Protein 6OVF (pdb70)

B-factor: mean 35.82, std 17.04, range [13.39, 113.72]

Solvent-accessible surface area: 18088 Å² total; per-residue (Å²): 109,136,160,106,74,22,121,106,10,60,56,80,0,124,59,125,26,30,122,53,68,7,78,22,18,16,59,14,109,15,112,74,14,120,22,68,157,25,0,36,75,4,2,81,111,8,45,43,119,15,56,51,10,101,94,123,56,104,164,43,60,105,1,60,0,13,0,1,64,56,0,1,35,1,28,10,45,122,95,46,86,84,80,56,87,27,65,12,50,46,0,1,9,0,4,70,8,114,90,24,96,38,3,0,0,0,0,0,12,19,88,61,129,11,60,1,2,0,0,65,7,39,51,53,5,80,68,0,1,48,7,0,90,11,0,3,65,0,32,78,43,45,79,71,103,91,78,109,109,113,172,144,118,186,119,84,144,94,63,21,119,76,6,55,67,83,0,131,63,127,26,28,123,50,125,8,70,23,15,15,36,9,24,12,106,82,17,124,14,46,154,27,2,36,70,4,3,80,107,8,45,41,102,19,66,68,13,122,88,159,56,100,147,58,60,131,0,54,0,13,0,1,63,62,1,0,44,0,27,20,43,189,104,45,71,83,83,51,103,23,66,11,50,47,0,4,0,0,3,74,9,120,87,24,110,100,4,1,0,0,0,2,17,12,105,61,64,8,32,0,1,0,0,41,6,56,154,115,3,76,73,6,2,47,6,0,91,17,0,2,75,0,25,91,40,32,100,88,71,106,117,56,141,157,126,124,142,190,111,22,42,72,6,80,7,26,103,47,161,125,81,4,16,55,7,88,14,41,75,47,152

Organism: Homo sapiens (NCBI:txid9606)

CATH classification: 2.30.29.30

Radius of gyration: 23.72 Å; Cα contacts (8 Å, |Δi|>4): 656; chains: 4; bounding box: 53×62×83 Å

Structure (mmCIF, N/CA/C/O backbone):
data_6OVF
#
_entry.id   6OVF
#
_cell.length_a   102.644
_cell.length_b   102.644
_cell.length_c   80.202
_cell.angle_alpha   90.00
_cell.angle_beta   90.00
_cell.angle_gamma   120.00
#
_symmetry.space_group_name_H-M   'P 3 2 1'
#
loop_
_entity.id
_entity.type
_entity.pdbx_description
1 polymer 'Disabled homolog 2'
2 polymer STA03
3 non-polymer 'MAGNESIUM ION'
4 non-polymer 'NICKEL (II) ION'
5 water water
#
loop_
_atom_site.group_PDB
_atom_site.id
_atom_site.type_symbol
_atom_site.label_atom_id
_atom_site.label_alt_id
_atom_site.label_comp_id
_atom_site.label_asym_id
_atom_site.label_entity_id
_atom_site.label_seq_id
_atom_site.pdbx_PDB_ins_code
_atom_site.Cartn_x
_atom_site.Cartn_y
_atom_site.Cartn_z
_atom_site.occupancy
_atom_site.B_iso_or_equiv
_atom_site.auth_seq_id
_atom_site.auth_comp_id
_atom_site.auth_asym_id
_atom_site.auth_atom_id
_atom_site.pdbx_PDB_model_num
ATOM 1 N N . GLY A 1 1 ? 71.178 41.722 87.089 1.00 23.64 31 GLY A N 1
ATOM 2 C CA . GLY A 1 1 ? 71.242 42.928 87.906 1.00 23.90 31 GLY A CA 1
ATOM 3 C C . GLY A 1 1 ? 70.600 42.812 89.280 1.00 21.58 31 GLY A C 1
ATOM 4 O O . GLY A 1 1 ? 70.102 41.747 89.643 1.00 25.11 31 GLY A O 1
ATOM 5 N N . PRO A 1 2 ? 70.581 43.914 90.038 1.00 25.60 32 PRO A N 1
ATOM 6 C CA . PRO A 1 2 ? 70.141 43.841 91.442 1.00 21.18 32 PRO A CA 1
ATOM 7 C C . PRO A 1 2 ? 68.664 43.483 91.543 1.00 19.54 32 PRO A C 1
ATOM 8 O O . PRO A 1 2 ? 67.817 44.104 90.908 1.00 19.12 32 PRO A O 1
ATOM 12 N N . GLU A 1 3 ? 68.355 42.484 92.364 1.00 20.25 33 GLU A N 1
ATOM 13 C CA . GLU A 1 3 ? 66.956 42.133 92.569 1.00 21.46 33 GLU A CA 1
ATOM 14 C C . GLU A 1 3 ? 66.201 43.300 93.192 1.00 26.71 33 GLU A C 1
ATOM 15 O O . GLU A 1 3 ? 66.763 44.114 93.933 1.00 20.28 33 GLU A O 1
ATOM 21 N N . LYS A 1 4 ? 64.914 43.383 92.867 1.00 21.01 34 LYS A N 1
ATOM 22 C CA . LYS A 1 4 ? 64.065 44.474 93.331 1.00 24.59 34 LYS A CA 1
ATOM 23 C C . LYS A 1 4 ? 63.743 44.321 94.814 1.00 22.87 34 LYS A C 1
ATOM 24 O O . LYS A 1 4 ? 63.784 43.223 95.368 1.00 23.00 34 LYS A O 1
ATOM 30 N N . THR A 1 5 ? 63.447 45.445 95.462 1.00 19.93 35 THR A N 1
ATOM 31 C CA . THR A 1 5 ? 63.033 45.470 96.860 1.00 20.82 35 THR A CA 1
ATOM 32 C C . THR A 1 5 ? 61.767 46.303 96.956 1.00 18.34 35 THR A C 1
ATOM 33 O O . THR A 1 5 ? 61.452 47.084 96.052 1.00 18.87 35 THR A O 1
ATOM 37 N N . ASP A 1 6 ? 61.046 46.149 98.072 1.00 19.83 36 ASP A N 1
ATOM 38 C CA . ASP A 1 6 ? 59.862 46.982 98.282 1.00 21.98 36 ASP A CA 1
ATOM 39 C C . ASP A 1 6 ? 60.222 48.457 98.244 1.00 25.29 36 ASP A C 1
ATOM 40 O O . ASP A 1 6 ? 59.502 49.267 97.650 1.00 21.22 36 ASP A O 1
ATOM 45 N N . GLU A 1 7 ? 61.346 48.826 98.868 1.00 18.89 37 GLU A N 1
ATOM 46 C CA . GLU A 1 7 ? 61.726 50.236 98.936 1.00 19.02 37 GLU A CA 1
ATOM 47 C C . GLU A 1 7 ? 62.054 50.790 97.556 1.00 20.75 37 GLU A C 1
ATOM 48 O O . GLU A 1 7 ? 61.699 51.930 97.231 1.00 21.34 37 GLU A O 1
ATOM 54 N N . TYR A 1 8 ? 62.747 50.005 96.735 1.00 17.31 38 TYR A N 1
ATOM 55 C CA . TYR A 1 8 ? 63.022 50.444 95.374 1.00 19.01 38 TYR A CA 1
ATOM 56 C C . TYR A 1 8 ? 61.726 50.709 94.619 1.00 24.04 38 TYR A C 1
ATOM 57 O O . TYR A 1 8 ? 61.617 51.690 93.878 1.00 18.56 38 TYR A O 1
ATOM 66 N N . LEU A 1 9 ? 60.727 49.841 94.802 1.00 22.81 39 LEU A N 1
ATOM 67 C CA . LEU A 1 9 ? 59.495 49.964 94.028 1.00 21.73 39 LEU A CA 1
ATOM 68 C C . LEU A 1 9 ? 58.662 51.137 94.522 1.00 22.95 39 LEU A C 1
ATOM 69 O O . LEU A 1 9 ? 58.063 51.859 93.718 1.00 24.42 39 LEU A O 1
ATOM 74 N N . LEU A 1 10 ? 58.641 51.366 95.844 1.00 20.85 40 LEU A N 1
ATOM 75 C CA . LEU A 1 10 ? 57.944 52.534 96.372 1.00 23.33 40 LEU A CA 1
ATOM 76 C C . LEU A 1 10 ? 58.540 53.823 95.821 1.00 27.24 40 LEU A C 1
ATOM 77 O O . LEU A 1 10 ? 57.806 54.737 95.430 1.00 26.28 40 LEU A O 1
ATOM 82 N N . ALA A 1 11 ? 59.871 53.913 95.772 1.00 21.55 41 ALA A N 1
ATOM 83 C CA . ALA A 1 11 ? 60.506 55.090 95.183 1.00 23.59 41 ALA A CA 1
ATOM 84 C C . ALA A 1 11 ? 60.160 55.229 93.707 1.00 24.84 41 ALA A C 1
ATOM 85 O O . ALA A 1 11 ? 59.948 56.343 93.211 1.00 23.31 41 ALA A O 1
ATOM 87 N N . ARG A 1 12 ? 60.136 54.106 92.983 1.00 20.89 42 ARG A N 1
ATOM 88 C CA . ARG A 1 12 ? 59.849 54.139 91.552 1.00 20.37 42 ARG A CA 1
ATOM 89 C C . ARG A 1 12 ? 58.433 54.647 91.272 1.00 23.07 42 ARG A C 1
ATOM 90 O O . ARG A 1 12 ? 58.223 55.459 90.364 1.00 25.48 42 ARG A O 1
ATOM 98 N N . PHE A 1 13 ? 57.450 54.203 92.055 1.00 23.80 43 PHE A N 1
ATOM 99 C CA . PHE A 1 13 ? 56.054 54.453 91.718 1.00 23.62 43 PHE A CA 1
ATOM 100 C C . PHE A 1 13 ? 55.426 55.611 92.484 1.00 28.53 43 PHE A C 1
ATOM 101 O O . PHE A 1 13 ? 54.330 56.047 92.117 1.00 24.02 43 PHE A O 1
ATOM 109 N N . LYS A 1 14 ? 56.080 56.136 93.516 1.00 26.50 44 LYS A N 1
ATOM 110 C CA . LYS A 1 14 ? 55.472 57.231 94.268 1.00 32.07 44 LYS A CA 1
ATOM 111 C C . LYS A 1 14 ? 55.351 58.489 93.406 1.00 25.14 44 LYS A C 1
ATOM 112 O O . LYS A 1 14 ? 56.075 58.678 92.423 1.00 27.44 44 LYS A O 1
ATOM 118 N N . GLY A 1 15 ? 54.411 59.347 93.784 1.00 31.73 45 GLY A N 1
ATOM 119 C CA . GLY A 1 15 ? 54.225 60.607 93.075 1.00 30.36 45 GLY A CA 1
ATOM 120 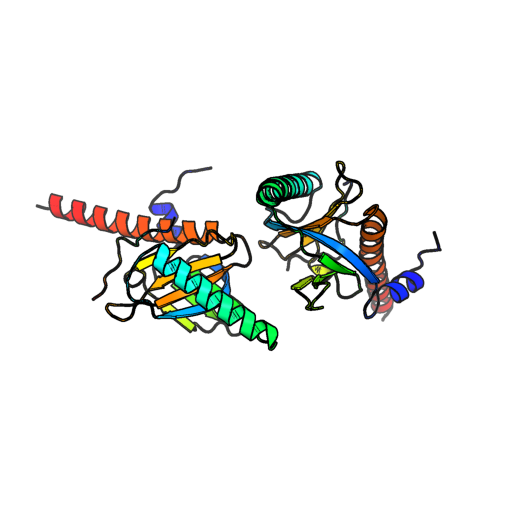C C . GLY A 1 15 ? 53.771 60.378 91.645 1.00 31.47 45 GLY A C 1
ATOM 121 O O . GLY A 1 15 ? 52.778 59.686 91.387 1.00 33.15 45 GLY A O 1
ATOM 122 N N . ASP A 1 16 ? 54.525 60.936 90.699 1.00 27.75 46 ASP A N 1
ATOM 123 C CA . ASP A 1 16 ? 54.235 60.817 89.276 1.00 34.15 46 ASP A CA 1
ATOM 124 C C . ASP A 1 16 ? 54.616 59.464 88.693 1.00 34.44 46 ASP A C 1
ATOM 125 O O . ASP A 1 16 ? 54.212 59.170 87.563 1.00 27.99 46 ASP A O 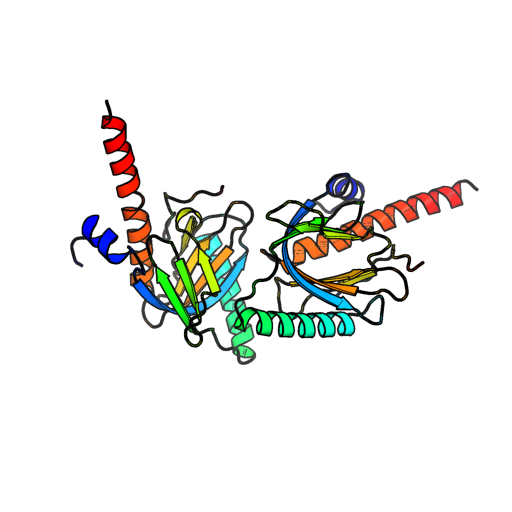1
ATOM 130 N N . GLY A 1 17 ? 55.389 58.653 89.413 1.00 26.82 47 GLY A N 1
ATOM 131 C CA . GLY A 1 17 ? 55.715 57.323 88.919 1.00 27.28 47 GLY A CA 1
ATOM 132 C C . GLY A 1 17 ? 56.458 57.368 87.600 1.00 30.45 47 GLY A C 1
ATOM 133 O O . GLY A 1 17 ? 57.296 58.243 87.355 1.00 32.30 47 GLY A O 1
ATOM 134 N N . VAL A 1 18 ? 56.124 56.429 86.718 1.00 24.48 48 VAL A N 1
ATOM 135 C CA . VAL A 1 18 ? 56.783 56.277 85.429 1.00 24.47 48 VAL A CA 1
ATOM 136 C C . VAL A 1 18 ? 55.728 56.369 84.330 1.00 29.23 48 VAL A C 1
ATOM 137 O O . VAL A 1 18 ? 54.525 56.285 84.587 1.00 25.11 48 VAL A O 1
ATOM 141 N N . LYS A 1 19 ? 56.193 56.529 83.090 1.00 29.29 49 LYS A N 1
ATOM 142 C CA . LYS A 1 19 ? 55.268 56.611 81.965 1.00 30.96 49 LYS A CA 1
ATOM 143 C C . LYS A 1 19 ? 55.901 56.051 80.701 1.00 29.28 49 LYS A C 1
ATOM 144 O O . LYS A 1 19 ? 57.124 56.010 80.548 1.00 28.93 49 LYS A O 1
ATOM 150 N N . TYR A 1 20 ? 55.033 55.614 79.795 1.00 27.98 50 TYR A N 1
ATOM 151 C CA . TYR A 1 20 ? 55.420 54.927 78.577 1.00 25.64 50 TYR A CA 1
ATOM 152 C C . TYR A 1 20 ? 54.607 55.481 77.424 1.00 30.42 50 TYR A C 1
ATOM 153 O O . TYR A 1 20 ? 53.414 55.770 77.583 1.00 27.06 50 TYR A O 1
ATOM 162 N N . LYS A 1 21 ? 55.241 55.570 76.255 1.00 30.29 51 LYS A N 1
ATOM 163 C CA . LYS A 1 21 ? 54.546 55.952 75.033 1.00 33.00 51 LYS A CA 1
ATOM 164 C C . LYS A 1 21 ? 53.735 54.788 74.493 1.00 25.81 51 LYS A C 1
ATOM 165 O O . LYS A 1 21 ? 54.218 53.651 74.438 1.00 29.85 51 LYS A O 1
ATOM 171 N N . ALA A 1 22 ? 52.507 55.073 74.069 1.00 27.14 52 ALA A N 1
ATOM 172 C CA . ALA A 1 22 ? 51.630 54.003 73.609 1.00 29.84 52 ALA A CA 1
ATOM 173 C C . ALA A 1 22 ? 50.535 54.588 72.722 1.00 25.23 52 ALA A C 1
ATOM 174 O O . ALA A 1 22 ? 50.461 55.796 72.493 1.00 25.35 52 ALA A O 1
ATOM 176 N N . LYS A 1 23 ? 49.689 53.707 72.210 1.00 26.59 53 LYS A N 1
ATOM 177 C CA . LYS A 1 23 ? 48.480 54.109 71.516 1.00 24.64 53 LYS A CA 1
ATOM 178 C C . LYS A 1 23 ? 47.319 53.322 72.106 1.00 27.79 53 LYS A C 1
ATOM 179 O O . LYS A 1 23 ? 47.477 52.172 72.510 1.00 24.37 53 LYS A O 1
ATOM 185 N N . LEU A 1 24 ? 46.155 53.949 72.164 1.00 24.01 54 LEU A N 1
ATOM 186 C CA . LEU A 1 24 ? 44.961 53.289 72.680 1.00 24.06 54 LEU A CA 1
ATOM 187 C C . LEU A 1 24 ? 44.306 52.515 71.542 1.00 26.77 54 LEU A C 1
ATOM 188 O O . LEU A 1 24 ? 43.772 53.114 70.602 1.00 26.81 54 LEU A O 1
ATOM 193 N N . ILE A 1 25 ? 44.348 51.182 71.618 1.00 19.91 55 ILE A N 1
ATOM 194 C CA . ILE A 1 25 ? 43.645 50.373 70.625 1.00 21.35 55 ILE A CA 1
ATOM 195 C C . ILE A 1 25 ? 42.139 50.534 70.785 1.00 24.15 55 ILE A C 1
ATOM 196 O O . ILE A 1 25 ? 41.407 50.720 69.804 1.00 22.29 55 ILE A O 1
ATOM 201 N N . GLY A 1 26 ? 41.656 50.462 72.018 1.00 23.22 56 GLY A N 1
ATOM 202 C CA . GLY A 1 26 ? 40.244 50.667 72.285 1.00 22.61 56 GLY A CA 1
ATOM 203 C C . GLY A 1 26 ? 39.908 50.274 73.710 1.00 28.07 56 GLY A C 1
ATOM 204 O O . GLY A 1 26 ? 40.775 49.872 74.499 1.00 19.37 56 GLY A O 1
ATOM 205 N N . ILE A 1 27 ? 38.622 50.404 74.033 1.00 20.71 57 ILE A N 1
ATOM 206 C CA . ILE A 1 27 ? 38.089 50.067 75.355 1.00 24.11 57 ILE A CA 1
ATOM 207 C C . ILE A 1 27 ? 36.845 49.219 75.137 1.00 29.24 57 ILE A C 1
ATOM 208 O O . ILE A 1 27 ? 36.017 49.550 74.284 1.00 28.24 57 ILE A O 1
ATOM 213 N N . ASP A 1 28 ? 36.712 48.132 75.897 1.00 23.58 58 ASP A N 1
ATOM 214 C CA . ASP A 1 28 ? 35.634 47.167 75.709 1.00 26.97 58 ASP A CA 1
ATOM 215 C C . ASP A 1 28 ? 34.979 46.854 77.049 1.00 28.06 58 ASP A C 1
ATOM 216 O O . ASP A 1 28 ? 35.681 46.553 78.017 1.00 26.53 58 ASP A O 1
ATOM 221 N N . ASP A 1 29 ? 33.642 46.901 77.110 1.00 24.56 59 ASP A N 1
ATOM 222 C CA . ASP A 1 29 ? 32.949 46.329 78.261 1.00 18.49 59 ASP A CA 1
ATOM 223 C C . ASP A 1 29 ? 33.165 44.826 78.272 1.00 18.50 59 ASP A C 1
ATOM 224 O O . ASP A 1 29 ? 33.023 44.173 77.241 1.00 24.14 59 ASP A O 1
ATOM 229 N N . VAL A 1 30 ? 33.476 44.272 79.440 1.00 20.95 60 VAL A N 1
ATOM 230 C CA . VAL A 1 30 ? 33.691 42.825 79.549 1.00 18.87 60 VAL A CA 1
ATOM 231 C C . VAL A 1 30 ? 32.913 42.309 80.742 1.00 17.38 60 VAL A C 1
ATOM 232 O O . VAL A 1 30 ? 32.617 43.060 81.691 1.00 21.62 60 VAL A O 1
ATOM 236 N N . PRO A 1 31 ? 32.536 41.025 80.729 1.00 20.49 61 PRO A N 1
ATOM 237 C CA . PRO A 1 31 ? 31.651 40.496 81.782 1.00 22.32 61 PRO A CA 1
ATOM 238 C C . PRO A 1 31 ? 32.307 40.253 83.138 1.00 25.96 61 PRO A C 1
ATOM 239 O O . PRO A 1 31 ? 31.614 40.296 84.163 1.00 21.91 61 PRO A O 1
ATOM 243 N N . ASP A 1 32 ? 33.624 40.010 83.180 1.00 23.80 62 ASP A N 1
ATOM 244 C CA . ASP A 1 32 ? 34.285 39.549 84.397 1.00 24.59 62 ASP A CA 1
ATOM 245 C C . ASP A 1 32 ? 35.476 40.433 84.735 1.00 21.63 62 ASP A C 1
ATOM 246 O O . ASP A 1 32 ? 36.052 41.080 83.865 1.00 19.53 62 ASP A O 1
ATOM 251 N N . ALA A 1 33 ? 35.863 40.403 86.016 1.00 19.58 63 ALA A N 1
ATOM 252 C CA . ALA A 1 33 ? 37.006 41.176 86.477 1.00 23.02 63 ALA A CA 1
ATOM 253 C C . ALA A 1 33 ? 38.318 40.610 85.963 1.00 22.61 63 ALA A C 1
ATOM 254 O O . ALA A 1 33 ? 39.334 41.321 85.961 1.00 21.22 63 ALA A O 1
ATOM 256 N N . ARG A 1 34 ? 38.327 39.352 85.542 1.00 22.33 64 ARG A N 1
ATOM 257 C CA . ARG A 1 34 ? 39.599 38.721 85.236 1.00 27.62 64 ARG A CA 1
ATOM 258 C C . ARG A 1 34 ? 39.373 37.597 84.245 1.00 24.29 64 ARG A C 1
ATOM 259 O O . ARG A 1 34 ? 38.255 37.108 84.075 1.00 25.02 64 ARG A O 1
ATOM 267 N N . GLY A 1 35 ? 40.454 37.212 83.579 1.00 22.89 65 GLY A N 1
ATOM 268 C CA . GLY A 1 35 ? 40.452 36.050 82.716 1.00 26.46 65 GLY A CA 1
ATOM 269 C C . GLY A 1 35 ? 41.310 36.245 81.483 1.00 22.23 65 GLY A C 1
ATOM 270 O O . GLY A 1 35 ? 41.162 37.242 80.772 1.00 21.77 65 GLY A O 1
ATOM 271 N N . ASP A 1 36 ? 42.221 35.298 81.233 1.00 21.17 66 ASP A N 1
ATOM 272 C CA . ASP A 1 36 ? 43.050 35.345 80.032 1.00 22.55 66 ASP A CA 1
ATOM 273 C C . ASP A 1 36 ? 42.201 35.244 78.768 1.00 18.77 66 ASP A C 1
ATOM 274 O O . ASP A 1 36 ? 42.364 36.035 77.833 1.00 22.40 66 ASP A O 1
ATOM 279 N N . LYS A 1 37 ? 41.317 34.250 78.701 1.00 22.72 67 LYS A N 1
ATOM 280 C CA . LYS A 1 37 ? 40.529 34.057 77.483 1.00 23.56 67 LYS A CA 1
ATOM 281 C C . LYS A 1 37 ? 39.629 35.260 77.207 1.00 16.96 67 LYS A C 1
ATOM 282 O O . LYS A 1 37 ? 39.546 35.742 76.072 1.00 23.80 67 LYS A O 1
ATOM 288 N N . MET A 1 38 ? 38.943 35.753 78.244 1.00 22.48 68 MET A N 1
ATOM 289 C CA . MET A 1 38 ? 38.104 36.944 78.107 1.00 23.76 68 MET A CA 1
ATOM 290 C C . MET A 1 38 ? 38.911 38.129 77.598 1.00 23.96 68 MET A C 1
ATOM 291 O O . MET A 1 38 ? 38.487 38.852 76.684 1.00 19.91 68 MET A O 1
ATOM 296 N N . SER A 1 39 ? 40.076 38.357 78.203 1.00 21.41 69 SER A N 1
ATOM 297 C CA . SER A 1 39 ? 40.925 39.474 77.808 1.00 21.87 69 SER A CA 1
ATOM 298 C C . SER A 1 39 ? 41.369 39.343 76.358 1.00 20.84 69 SER A C 1
ATOM 299 O O . SER A 1 39 ? 41.369 40.325 75.605 1.00 21.59 69 SER A O 1
ATOM 302 N N . GLN A 1 40 ? 41.779 38.142 75.950 1.00 21.63 70 GLN A N 1
ATOM 303 C CA . GLN A 1 40 ? 42.238 37.972 74.575 1.00 23.00 70 GLN A CA 1
ATOM 304 C C . GLN A 1 40 ? 41.085 38.119 73.586 1.00 26.81 70 GLN A C 1
ATOM 305 O O . GLN A 1 40 ? 41.261 38.697 72.508 1.00 21.75 70 GLN A O 1
ATOM 311 N N . ASP A 1 41 ? 39.902 37.592 73.928 1.00 21.59 71 ASP A N 1
ATOM 312 C CA . ASP A 1 41 ? 38.725 37.807 73.084 1.00 22.97 71 ASP A CA 1
ATOM 313 C C . ASP A 1 41 ? 38.454 39.293 72.898 1.00 24.87 71 ASP A C 1
ATOM 314 O O . ASP A 1 41 ? 38.108 39.738 71.798 1.00 24.05 71 ASP A O 1
ATOM 319 N N . SER A 1 42 ? 38.609 40.077 73.967 1.00 21.38 72 SER A N 1
ATOM 320 C CA . SER A 1 42 ? 38.375 41.511 73.869 1.00 16.58 72 SER A CA 1
ATOM 321 C C . SER A 1 42 ? 39.465 42.191 73.050 1.00 23.47 72 SER A C 1
ATOM 322 O O . SER A 1 42 ? 39.174 43.059 72.218 1.00 21.29 72 SER A O 1
ATOM 325 N N . MET A 1 43 ? 40.727 41.795 73.256 1.00 22.79 73 MET A N 1
ATOM 326 C CA . MET A 1 43 ? 41.819 42.353 72.457 1.00 21.07 73 MET A CA 1
ATOM 327 C C . MET A 1 43 ? 41.592 42.114 70.966 1.00 20.19 73 MET A C 1
ATOM 328 O O . MET A 1 43 ? 41.828 43.003 70.141 1.00 23.74 73 MET A O 1
ATOM 333 N N . MET A 1 44 ? 41.145 40.907 70.604 1.00 19.41 74 MET A N 1
ATOM 334 C CA . MET A 1 44 ? 40.939 40.565 69.202 1.00 20.69 74 MET A CA 1
ATOM 335 C C . MET A 1 44 ? 39.780 41.357 68.595 1.00 23.37 74 MET A C 1
ATOM 336 O O . MET A 1 44 ? 39.889 41.849 67.467 1.00 23.74 74 MET A O 1
ATOM 341 N N . LYS A 1 45 ? 38.672 41.509 69.332 1.00 21.85 75 LYS A N 1
ATOM 342 C CA . LYS A 1 45 ? 37.572 42.362 68.866 1.00 23.68 75 LYS A CA 1
ATOM 343 C C . LYS A 1 45 ? 38.043 43.795 68.642 1.00 22.63 75 LYS A C 1
ATOM 344 O O . LYS A 1 45 ? 37.774 44.393 67.594 1.00 20.29 75 LYS A O 1
ATOM 350 N N . LEU A 1 46 ? 38.760 44.361 69.615 1.00 17.90 76 LEU A N 1
ATOM 351 C CA . LEU A 1 46 ? 39.195 45.747 69.497 1.00 19.78 76 LEU A CA 1
ATOM 352 C C . LEU A 1 46 ? 40.207 45.917 68.370 1.00 23.19 76 LEU A C 1
ATOM 353 O O . LEU A 1 46 ? 40.214 46.943 67.689 1.00 23.84 76 LEU A O 1
ATOM 358 N N . LYS A 1 47 ? 41.103 44.945 68.190 1.00 23.60 77 LYS A N 1
ATOM 359 C CA . LYS A 1 47 ? 42.047 45.023 67.077 1.00 22.83 77 LYS A CA 1
ATOM 360 C C . LYS A 1 47 ? 41.334 44.890 65.737 1.00 23.23 77 LYS A C 1
ATOM 361 O O . LYS A 1 47 ? 41.713 45.544 64.761 1.00 25.90 77 LYS A O 1
ATOM 367 N N . GLY A 1 48 ? 40.328 44.018 65.657 1.00 22.42 78 GLY A N 1
ATOM 368 C CA . GLY A 1 48 ? 39.507 43.980 64.455 1.00 20.98 78 GLY A CA 1
ATOM 369 C C . GLY A 1 48 ? 38.851 45.318 64.173 1.00 22.44 78 GLY A C 1
ATOM 370 O O . GLY A 1 48 ? 38.874 45.807 63.039 1.00 24.13 78 GLY A O 1
ATOM 371 N N . MET A 1 49 ? 38.283 45.947 65.205 1.00 23.90 79 MET A N 1
ATOM 372 C CA . MET A 1 49 ? 37.655 47.248 64.989 1.00 27.66 79 MET A CA 1
ATOM 373 C C . MET A 1 49 ? 38.686 48.282 64.571 1.00 30.91 79 MET A C 1
ATOM 374 O O . MET A 1 49 ? 38.420 49.119 63.703 1.00 23.99 79 MET A O 1
ATOM 379 N N . ALA A 1 50 ? 39.866 48.251 65.194 1.00 24.36 80 ALA A N 1
ATOM 380 C CA . ALA A 1 50 ? 40.906 49.209 64.831 1.00 25.65 80 ALA A CA 1
ATOM 381 C C . ALA A 1 50 ? 41.355 49.009 63.387 1.00 28.67 80 ALA A C 1
ATOM 382 O O . ALA A 1 50 ? 41.633 49.983 62.676 1.00 30.95 80 ALA A O 1
ATOM 384 N N . ALA A 1 51 ? 41.414 47.755 62.928 1.00 27.09 81 ALA A N 1
ATOM 385 C CA . ALA A 1 51 ? 41.816 47.501 61.545 1.00 28.40 81 ALA A CA 1
ATOM 386 C C . ALA A 1 51 ? 40.772 48.030 60.571 1.00 35.34 81 ALA A C 1
ATOM 387 O O . ALA A 1 51 ? 41.117 48.616 59.537 1.00 31.14 81 ALA A O 1
ATOM 389 N N . ALA A 1 52 ? 39.491 47.853 60.897 1.00 33.42 82 ALA A N 1
ATOM 390 C CA . ALA A 1 52 ? 38.425 48.447 60.096 1.00 34.14 82 ALA A CA 1
ATOM 391 C C . ALA A 1 52 ? 38.545 49.968 60.067 1.00 41.79 82 ALA A C 1
ATOM 392 O O . ALA A 1 52 ? 38.516 50.581 58.995 1.00 39.67 82 ALA A O 1
ATOM 394 N N . GLY A 1 53 ? 38.678 50.596 61.242 1.00 34.09 83 GLY A N 1
ATOM 395 C CA . GLY A 1 53 ? 38.845 52.041 61.284 1.00 34.64 83 GLY A CA 1
ATOM 396 C C . GLY A 1 53 ? 40.063 52.511 60.507 1.00 40.48 83 GLY A C 1
ATOM 397 O O . GLY A 1 53 ? 40.033 53.555 59.851 1.00 38.97 83 GLY A O 1
ATOM 398 N N . ARG A 1 54 ? 41.144 51.741 60.557 0.93 34.33 84 ARG A N 1
ATOM 399 C CA . ARG A 1 54 ? 42.357 52.125 59.844 1.00 41.56 84 ARG A CA 1
ATOM 400 C C . ARG A 1 54 ? 42.165 52.054 58.332 0.81 46.37 84 ARG A C 1
ATOM 401 O O . ARG A 1 54 ? 42.673 52.911 57.602 1.00 44.53 84 ARG A O 1
ATOM 409 N N . SER A 1 55 ? 41.412 51.067 57.844 1.00 45.90 85 SER A N 1
ATOM 410 C CA . SER A 1 55 ? 41.117 51.007 56.417 1.00 48.33 85 SER A CA 1
ATOM 411 C C . SER A 1 55 ? 40.305 52.210 55.953 1.00 45.95 85 SER A C 1
ATOM 412 O O . SER A 1 55 ? 40.270 52.496 54.753 1.00 53.91 85 SER A O 1
ATOM 415 N N . GLN A 1 56 ? 39.657 52.921 56.877 1.00 47.75 86 GLN A N 1
ATOM 416 C CA . GLN A 1 56 ? 38.957 54.167 56.592 1.00 45.98 86 GLN A CA 1
ATOM 417 C C . GLN A 1 56 ? 39.756 55.395 57.020 1.00 53.13 86 GLN A C 1
ATOM 418 O O . GLN A 1 56 ? 39.164 56.441 57.311 1.00 54.24 86 GLN A O 1
ATOM 424 N N . GLY A 1 57 ? 41.083 55.280 57.101 1.00 50.86 87 GLY A N 1
ATOM 425 C CA . GLY A 1 57 ? 41.940 56.417 57.370 1.00 50.48 87 GLY A CA 1
ATOM 426 C C . GLY A 1 57 ? 42.056 56.850 58.817 1.00 54.01 87 GLY A C 1
ATOM 427 O O . GLY A 1 57 ? 42.714 57.864 59.086 1.00 55.07 87 GLY A O 1
ATOM 428 N N . GLN A 1 58 ? 41.457 56.125 59.758 1.00 46.31 88 GLN A N 1
ATOM 429 C CA . GLN A 1 58 ? 41.544 56.513 61.157 1.00 51.17 88 GLN A CA 1
ATOM 430 C C . GLN A 1 58 ? 42.869 56.055 61.766 1.00 42.68 88 GLN A C 1
ATOM 431 O O . GLN A 1 58 ? 43.555 55.171 61.247 1.00 45.40 88 GLN A O 1
ATOM 437 N N . HIS A 1 59 ? 43.227 56.682 62.883 1.00 49.00 89 HIS A N 1
ATOM 438 C CA . HIS A 1 59 ? 44.447 56.353 63.610 1.00 46.14 89 HIS A CA 1
ATOM 439 C C . HIS A 1 59 ? 44.127 56.155 65.083 1.00 39.72 89 HIS A C 1
ATOM 440 O O . HIS A 1 59 ? 43.196 56.762 65.621 1.00 39.95 89 HIS A O 1
ATOM 447 N N . LYS A 1 60 ? 44.903 55.289 65.727 1.00 37.38 90 LYS A N 1
ATOM 448 C CA . LYS A 1 60 ? 44.784 55.120 67.167 1.00 33.79 90 LYS A CA 1
ATOM 449 C C . LYS A 1 60 ? 45.320 56.357 67.880 1.00 31.39 90 LYS A C 1
ATOM 450 O O . LYS A 1 60 ? 46.307 56.960 67.455 1.00 34.71 90 LYS A O 1
ATOM 456 N N . GLN A 1 61 ? 44.643 56.749 68.956 1.00 31.81 91 GLN A N 1
ATOM 457 C CA . GLN A 1 61 ? 45.051 57.919 69.724 1.00 30.71 91 GLN A CA 1
ATOM 458 C C . GLN A 1 61 ? 46.415 57.685 70.369 1.00 35.90 91 GLN A C 1
ATOM 459 O O . GLN A 1 61 ? 46.638 56.649 71.003 1.00 30.82 91 GLN A O 1
ATOM 465 N N . ARG A 1 62 ? 47.328 58.649 70.216 1.00 32.26 92 ARG A N 1
ATOM 466 C CA . ARG A 1 62 ? 48.640 58.559 70.850 1.00 33.65 92 ARG A CA 1
ATOM 467 C C . ARG A 1 62 ? 48.544 58.988 72.309 1.00 33.27 92 ARG A C 1
ATOM 468 O O . ARG A 1 62 ? 47.988 60.046 72.621 1.00 32.20 92 ARG A O 1
ATOM 476 N N . ILE A 1 63 ? 49.086 58.163 73.207 1.00 29.59 93 ILE A N 1
ATOM 477 C CA . ILE A 1 63 ? 48.885 58.338 74.640 1.00 28.46 93 ILE A CA 1
ATOM 478 C C . ILE A 1 63 ? 50.191 58.121 75.397 1.00 20.68 93 ILE A C 1
ATOM 479 O O . ILE A 1 63 ? 51.158 57.562 74.878 1.00 31.01 93 ILE A O 1
ATOM 484 N N . TRP A 1 64 ? 50.200 58.592 76.638 1.00 24.98 94 TRP A N 1
ATOM 485 C CA . TRP A 1 64 ? 51.109 58.120 77.675 1.00 29.34 94 TRP A CA 1
ATOM 486 C C . TRP A 1 64 ? 50.342 57.185 78.600 1.00 27.54 94 TRP A C 1
ATOM 487 O O . TRP A 1 64 ? 49.216 57.486 79.000 1.00 28.82 94 TRP A O 1
ATOM 498 N N . VAL A 1 65 ? 50.947 56.056 78.942 1.00 25.11 95 VAL A N 1
ATOM 499 C CA . VAL A 1 65 ? 50.451 55.221 80.031 1.00 26.42 95 VAL A CA 1
ATOM 500 C C . VAL A 1 65 ? 51.303 55.557 81.244 1.00 26.94 95 VAL A C 1
ATOM 501 O O . VAL A 1 6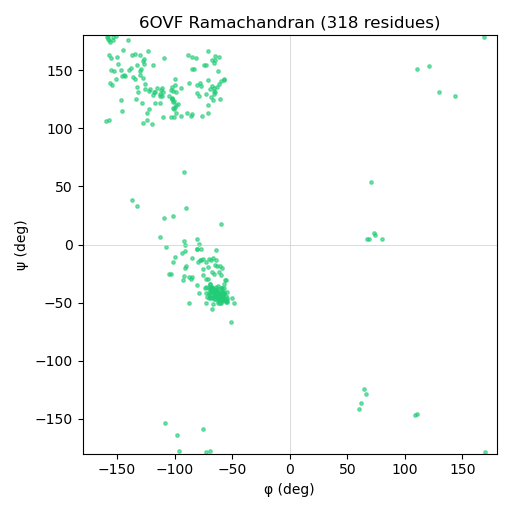5 ? 52.508 55.286 81.256 1.00 24.99 95 VAL A O 1
ATOM 505 N N . ASN A 1 66 ? 50.682 56.165 82.251 1.00 20.49 96 ASN A N 1
ATOM 506 C CA . ASN A 1 66 ? 51.360 56.579 83.473 1.00 26.39 96 ASN A CA 1
ATOM 507 C C . ASN A 1 66 ? 51.048 55.595 84.596 1.00 27.81 96 ASN A C 1
ATOM 508 O O . ASN A 1 66 ? 49.879 55.371 84.917 1.00 26.76 96 ASN A O 1
ATOM 513 N N . ILE A 1 67 ? 52.095 55.038 85.210 1.00 24.51 97 ILE A N 1
ATOM 514 C CA . ILE A 1 67 ? 51.971 54.014 86.248 1.00 23.76 97 ILE A CA 1
ATOM 515 C C . ILE A 1 67 ? 52.553 54.567 87.548 1.00 31.50 97 ILE A C 1
ATOM 516 O O . ILE A 1 67 ? 53.732 54.936 87.594 1.00 23.80 97 ILE A O 1
ATOM 521 N N . SER A 1 68 ? 51.741 54.612 88.605 1.00 25.15 98 SER A N 1
ATOM 522 C CA . SER A 1 68 ? 52.208 55.126 89.886 1.00 26.37 98 SER A CA 1
ATOM 523 C C . SER A 1 68 ? 51.396 54.494 91.005 1.00 21.73 98 SER A C 1
ATOM 524 O O . SER A 1 68 ? 50.486 53.699 90.765 1.00 22.66 98 SER A O 1
ATOM 527 N N . LEU A 1 69 ? 51.732 54.858 92.248 1.00 22.61 99 LEU A N 1
ATOM 528 C CA . LEU A 1 69 ? 50.950 54.374 93.387 1.00 26.96 99 LEU A CA 1
ATOM 529 C C . LEU A 1 69 ? 49.497 54.825 93.292 1.00 23.59 99 LEU A C 1
ATOM 530 O O . LEU A 1 69 ? 48.623 54.227 93.930 1.00 25.33 99 LEU A O 1
ATOM 535 N N . SER A 1 70 ? 49.227 55.844 92.476 1.00 21.60 100 SER A N 1
ATOM 536 C CA . SER A 1 70 ? 47.880 56.321 92.194 1.00 30.47 100 SER A CA 1
ATOM 537 C C . SER A 1 70 ? 47.153 55.484 91.144 1.00 29.32 100 SER A C 1
ATOM 538 O O . SER A 1 70 ? 45.977 55.748 90.872 1.00 30.23 100 SER A O 1
ATOM 541 N N . GLY A 1 71 ? 47.807 54.496 90.546 1.00 24.00 101 GLY A N 1
ATOM 542 C CA . GLY A 1 71 ? 47.135 53.630 89.596 1.00 26.45 101 GLY A CA 1
ATOM 543 C C . GLY A 1 71 ? 47.593 53.883 88.177 1.00 31.86 101 GLY A C 1
ATOM 544 O O . GLY A 1 71 ? 48.762 54.223 87.956 1.00 24.07 101 GLY A O 1
ATOM 545 N N . ILE A 1 72 ? 46.697 53.724 87.204 1.00 23.03 102 ILE A N 1
ATOM 546 C CA . ILE A 1 72 ? 47.026 53.938 85.800 1.00 22.27 102 ILE A CA 1
ATOM 547 C C . ILE A 1 72 ? 46.311 55.192 85.331 1.00 29.77 102 ILE A C 1
ATOM 548 O O . ILE A 1 72 ? 45.107 55.349 85.560 1.00 26.77 102 ILE A O 1
ATOM 553 N N . LYS A 1 73 ? 47.049 56.074 84.668 1.00 28.10 103 LYS A N 1
ATOM 554 C CA . LYS A 1 73 ? 46.483 57.230 83.989 1.00 30.41 103 LYS A CA 1
ATOM 555 C C . LYS A 1 73 ? 46.757 57.098 82.500 1.00 29.36 103 LYS A C 1
ATOM 556 O O . LYS A 1 73 ? 47.885 56.783 82.100 1.00 28.48 103 LYS A O 1
ATOM 562 N N . ILE A 1 74 ? 45.722 57.290 81.686 1.00 27.62 104 ILE A N 1
ATOM 563 C CA . ILE A 1 74 ? 45.869 57.363 80.237 1.00 26.93 104 ILE A CA 1
ATOM 564 C C . ILE A 1 74 ? 45.869 58.839 79.885 1.00 27.07 104 ILE A C 1
ATOM 565 O O . ILE A 1 74 ? 44.890 59.543 80.158 1.00 29.79 104 ILE A O 1
ATOM 570 N N . ILE A 1 75 ? 46.966 59.319 79.312 1.00 29.85 105 ILE A N 1
ATOM 571 C CA . ILE A 1 75 ? 47.139 60.743 79.057 1.00 39.06 105 ILE A CA 1
ATOM 572 C C . ILE A 1 75 ? 47.260 60.964 77.558 1.00 34.95 105 ILE A C 1
ATOM 573 O O . ILE A 1 75 ? 48.028 60.271 76.882 1.00 35.44 105 ILE A O 1
ATOM 578 N N . ASP A 1 76 ? 46.491 61.921 77.042 1.00 38.32 106 ASP A N 1
ATOM 579 C CA . ASP A 1 76 ? 46.564 62.285 75.632 1.00 35.18 106 ASP A CA 1
ATOM 580 C C . ASP A 1 76 ? 47.925 62.908 75.349 1.00 37.46 106 ASP A C 1
ATOM 581 O O . ASP A 1 76 ? 48.321 63.865 76.022 1.00 43.08 106 ASP A O 1
ATOM 586 N N . GLU A 1 77 ? 48.658 62.354 74.378 1.00 30.26 107 GLU A N 1
ATOM 587 C CA . GLU A 1 77 ? 50.037 62.794 74.165 1.00 40.56 107 GLU A CA 1
ATOM 588 C C . GLU A 1 77 ? 50.100 64.252 73.721 1.00 47.76 107 GLU A C 1
ATOM 589 O O . GLU A 1 77 ? 50.929 65.029 74.218 1.00 47.27 107 GLU A O 1
ATOM 595 N N . LYS A 1 78 ? 49.234 64.632 72.780 0.99 40.91 108 LYS A N 1
ATOM 596 C CA . LYS A 1 78 ? 49.288 65.971 72.200 0.99 53.60 108 LYS A CA 1
ATOM 597 C C . LYS A 1 78 ? 48.931 67.038 73.234 0.99 48.98 108 LYS A C 1
ATOM 598 O O . LYS A 1 78 ? 49.676 68.006 73.430 0.99 58.72 108 LYS A O 1
ATOM 604 N N . THR A 1 79 ? 47.800 66.868 73.918 1.00 49.33 109 THR A N 1
ATOM 605 C CA . THR A 1 79 ? 47.290 67.870 74.847 1.00 46.66 109 THR A CA 1
ATOM 606 C C . THR A 1 79 ? 47.771 67.693 76.278 1.00 54.35 109 THR A C 1
ATOM 607 O O . THR A 1 79 ? 47.703 68.650 77.057 1.00 53.06 109 THR A O 1
ATOM 611 N N . GLY A 1 80 ? 48.237 66.505 76.655 1.00 47.66 110 GLY A N 1
ATOM 612 C CA . GLY A 1 80 ? 48.565 66.268 78.049 1.00 37.84 110 GLY A CA 1
ATOM 613 C C . GLY A 1 80 ? 47.374 66.120 78.973 1.00 36.72 110 GLY A C 1
ATOM 614 O O . GLY A 1 80 ? 47.553 66.103 80.192 1.00 43.90 110 GLY A O 1
ATOM 615 N N . VAL A 1 81 ? 46.163 66.012 78.436 1.00 39.41 111 VAL A N 1
ATOM 616 C CA . VAL A 1 81 ? 44.963 65.862 79.254 1.00 39.18 111 VAL A CA 1
ATOM 617 C C . VAL A 1 81 ? 44.815 64.412 79.695 1.00 43.04 111 VAL A C 1
ATOM 618 O O . VAL A 1 81 ? 45.007 63.480 78.906 1.00 36.53 111 VAL A O 1
ATOM 622 N N . ILE A 1 82 ? 44.460 64.219 80.962 1.00 37.70 112 ILE A N 1
ATOM 623 C CA . ILE A 1 82 ? 44.196 62.892 81.508 1.00 39.38 112 ILE A CA 1
ATOM 624 C C . ILE A 1 82 ? 42.825 62.442 81.016 1.00 39.34 112 ILE A C 1
ATOM 625 O O . ILE A 1 82 ? 41.802 62.998 81.417 1.00 42.83 112 ILE A O 1
ATOM 630 N N . GLU A 1 83 ? 42.802 61.437 80.140 1.00 33.38 113 GLU A N 1
ATOM 631 C CA . GLU A 1 83 ? 41.554 60.915 79.591 1.00 31.15 113 GLU A CA 1
ATOM 632 C C . GLU A 1 83 ? 40.911 59.859 80.473 1.00 36.61 113 GLU A C 1
ATOM 633 O O . GLU A 1 83 ? 39.682 59.710 80.449 1.00 31.36 113 GLU A O 1
ATOM 639 N N . HIS A 1 84 ? 41.717 59.099 81.222 1.00 29.85 114 HIS A N 1
ATOM 640 C CA . HIS A 1 84 ? 41.231 57.983 82.024 1.00 33.97 114 HIS A CA 1
ATOM 641 C C . HIS A 1 84 ? 42.146 57.813 83.227 1.00 30.16 114 HIS A C 1
ATOM 642 O O . HIS A 1 84 ? 43.358 57.981 83.114 1.00 29.73 114 HIS A O 1
ATOM 649 N N . GLU A 1 85 ? 41.563 57.468 84.370 1.00 32.78 115 GLU A N 1
ATOM 650 C CA . GLU A 1 85 ? 42.342 57.282 85.590 1.00 36.75 115 GLU A CA 1
ATOM 651 C C . GLU A 1 85 ? 41.691 56.189 86.418 1.00 35.65 115 GLU A C 1
ATOM 652 O O . GLU A 1 85 ? 40.502 56.275 86.736 1.00 33.64 115 GLU A O 1
ATOM 658 N N . HIS A 1 86 ? 42.463 55.165 86.764 1.00 31.03 116 HIS A N 1
ATOM 659 C CA . HIS A 1 86 ? 41.960 54.083 87.597 1.00 32.68 116 HIS A CA 1
ATOM 660 C C . HIS A 1 86 ? 42.930 53.904 88.756 1.00 29.52 116 HIS A C 1
ATOM 661 O O . HIS A 1 86 ? 44.123 53.640 88.520 1.00 29.07 116 HIS A O 1
ATOM 668 N N . PRO A 1 87 ? 42.476 54.025 89.999 1.00 28.54 117 PRO A N 1
ATOM 669 C CA . PRO A 1 87 ? 43.342 53.687 91.131 1.00 28.91 117 PRO A CA 1
ATOM 670 C C . PRO A 1 87 ? 43.682 52.207 91.127 1.00 28.04 117 PRO A C 1
ATOM 671 O O . PRO A 1 87 ? 43.018 51.388 90.484 1.00 23.59 117 PRO A O 1
ATOM 675 N N . VAL A 1 88 ? 44.735 51.869 91.878 1.00 23.53 118 VAL A N 1
ATOM 676 C CA . VAL A 1 88 ? 45.192 50.486 91.942 1.00 22.00 118 VAL A CA 1
ATOM 677 C C . VAL A 1 88 ? 44.053 49.557 92.343 1.00 22.68 118 VAL A C 1
ATOM 678 O O . VAL A 1 88 ? 43.914 48.456 91.799 1.00 23.77 118 VAL A O 1
ATOM 682 N N . ASN A 1 89 ? 43.218 49.973 93.292 1.00 22.65 119 ASN A N 1
ATOM 683 C CA . ASN A 1 89 ? 42.217 49.024 93.777 1.00 24.60 119 ASN A CA 1
ATOM 684 C C . ASN A 1 89 ? 40.999 48.906 92.854 1.00 23.60 119 ASN A C 1
ATOM 685 O O . ASN A 1 89 ? 40.044 48.195 93.199 1.00 25.97 119 ASN A O 1
ATOM 690 N N . LYS A 1 90 ? 41.014 49.565 91.696 1.00 23.19 120 LYS A N 1
ATOM 691 C CA . LYS A 1 90 ? 40.000 49.356 90.666 1.00 21.82 120 LYS A CA 1
ATOM 692 C C . LYS A 1 90 ? 40.558 48.698 89.407 1.00 22.74 120 LYS A C 1
ATOM 693 O O . LYS A 1 90 ? 39.833 48.550 88.416 1.00 22.15 120 LYS A O 1
ATOM 699 N N . ILE A 1 91 ? 41.815 48.270 89.425 1.00 21.08 121 ILE A N 1
ATOM 700 C CA . ILE A 1 91 ? 42.385 47.476 88.345 1.00 20.35 121 ILE A CA 1
ATOM 701 C C . ILE A 1 91 ? 42.388 46.032 88.805 1.00 21.61 121 ILE A C 1
ATOM 702 O O . ILE A 1 91 ? 42.974 45.712 89.846 1.00 21.99 121 ILE A O 1
ATOM 707 N N . SER A 1 92 ? 41.744 45.151 88.039 1.00 20.90 122 SER A N 1
ATOM 708 C CA . SER A 1 92 ? 41.578 43.770 88.468 1.00 22.69 122 SER A CA 1
ATOM 709 C C . SER A 1 92 ? 42.471 42.761 87.758 1.00 22.06 122 SER A C 1
ATOM 710 O O . SER A 1 92 ? 42.759 41.706 88.339 1.00 20.63 122 SER A O 1
ATOM 713 N N . PHE A 1 93 ? 42.928 43.039 86.540 1.00 22.74 123 PHE A N 1
ATOM 714 C CA . PHE A 1 93 ? 43.612 41.995 85.780 1.00 21.32 123 PHE A CA 1
ATOM 715 C C . PHE A 1 93 ? 44.526 42.630 84.748 1.00 21.06 123 PHE A C 1
ATOM 716 O O . PHE A 1 93 ? 44.132 43.596 84.095 1.00 19.63 123 PHE A O 1
ATOM 724 N N . ILE A 1 94 ? 45.728 42.074 84.580 1.00 18.34 124 ILE A N 1
ATOM 725 C CA . ILE A 1 94 ? 46.649 42.509 83.527 1.00 21.06 124 ILE A CA 1
ATOM 726 C C . ILE A 1 94 ? 46.798 41.378 82.523 1.00 19.05 124 ILE A C 1
ATOM 727 O O . ILE A 1 94 ? 47.092 40.239 82.904 1.00 20.84 124 ILE A O 1
ATOM 732 N N . ALA A 1 95 ? 46.593 41.674 81.243 1.00 17.85 125 ALA A N 1
ATOM 733 C CA . ALA A 1 95 ? 46.677 40.637 80.223 1.00 17.60 125 ALA A CA 1
ATOM 734 C C . ALA A 1 95 ? 47.836 40.905 79.279 1.00 23.09 125 ALA A C 1
ATOM 735 O O . ALA A 1 95 ? 48.013 42.025 78.796 1.00 22.81 125 ALA A O 1
ATOM 737 N N . ARG A 1 96 ? 48.599 39.863 78.992 1.00 22.34 126 ARG A N 1
ATOM 738 C CA . ARG A 1 96 ? 49.513 39.898 77.864 1.00 22.35 126 ARG A CA 1
ATOM 739 C C . ARG A 1 96 ? 48.769 39.506 76.590 1.00 27.45 126 ARG A C 1
ATOM 740 O O . ARG A 1 96 ? 47.690 38.907 76.630 1.00 25.41 126 ARG A O 1
ATOM 748 N N . ASP A 1 97 ? 49.353 39.862 75.453 1.00 25.67 127 ASP A N 1
ATOM 749 C CA . ASP A 1 97 ? 48.823 39.512 74.138 1.00 24.64 127 ASP A CA 1
ATOM 750 C C . ASP A 1 97 ? 49.765 38.486 73.516 1.00 29.07 127 ASP A C 1
ATOM 751 O O . ASP A 1 97 ? 50.883 38.825 73.119 1.00 28.83 127 ASP A O 1
ATOM 756 N N . VAL A 1 98 ? 49.313 37.234 73.409 1.00 31.47 128 VAL A N 1
ATOM 757 C CA . VAL A 1 98 ? 50.187 36.192 72.877 1.00 37.53 128 VAL A CA 1
ATOM 758 C C . VAL A 1 98 ? 50.457 36.353 71.392 1.00 30.59 128 VAL A C 1
ATOM 759 O O . VAL A 1 98 ? 51.365 35.703 70.868 1.00 34.61 128 VAL A O 1
ATOM 763 N N . THR A 1 99 ? 49.708 37.214 70.703 1.00 29.10 129 THR A N 1
ATOM 764 C CA . THR A 1 99 ? 49.937 37.458 69.288 1.00 26.16 129 THR A CA 1
ATOM 765 C C . THR A 1 99 ? 50.848 38.654 69.018 1.00 25.34 129 THR A C 1
ATOM 766 O O . THR A 1 99 ? 51.200 38.887 67.861 1.00 29.77 129 THR A O 1
ATOM 770 N N . ASP A 1 100 ? 51.223 39.431 70.033 1.00 27.86 130 ASP A N 1
ATOM 771 C CA . ASP A 1 100 ? 51.776 40.761 69.771 1.00 25.22 130 ASP A CA 1
ATOM 772 C C . ASP A 1 100 ? 52.617 41.190 70.963 1.00 27.70 130 ASP A C 1
ATOM 773 O O . ASP A 1 100 ? 52.063 41.549 72.004 1.00 23.30 130 ASP A O 1
ATOM 778 N N . ASN A 1 101 ? 53.946 41.185 70.801 1.00 22.98 131 ASN A N 1
ATOM 779 C CA . ASN A 1 101 ? 54.844 41.655 71.850 1.00 26.27 131 ASN A CA 1
ATOM 780 C C . ASN A 1 101 ? 54.710 43.150 72.117 1.00 23.99 131 ASN A C 1
ATOM 781 O O . ASN A 1 101 ? 55.275 43.641 73.102 1.00 25.11 131 ASN A O 1
ATOM 786 N N . ARG A 1 102 ? 54.007 43.892 71.266 1.00 19.79 132 ARG A N 1
ATOM 787 C CA A ARG A 1 102 ? 53.793 45.316 71.496 0.67 23.12 132 ARG A CA 1
ATOM 788 C CA B ARG A 1 102 ? 53.788 45.317 71.468 0.33 23.18 132 ARG A CA 1
ATOM 789 C C . ARG A 1 102 ? 52.342 45.629 71.838 1.00 23.08 132 ARG A C 1
ATOM 790 O O . ARG A 1 102 ? 51.852 46.725 71.558 0.93 20.18 132 ARG A O 1
ATOM 805 N N . ALA A 1 103 ? 51.652 44.682 72.463 1.00 21.96 133 ALA A N 1
ATOM 806 C CA . ALA A 1 103 ? 50.307 44.942 72.943 1.00 22.59 133 ALA A CA 1
ATOM 807 C C . ALA A 1 103 ? 50.122 44.294 74.302 1.00 24.13 133 ALA A C 1
ATOM 808 O O . ALA A 1 103 ? 50.746 43.283 74.626 1.00 21.19 133 ALA A O 1
ATOM 810 N N . PHE A 1 104 ? 49.269 44.910 75.104 1.00 22.77 134 PHE A N 1
ATOM 811 C CA . PHE A 1 104 ? 48.806 44.311 76.343 1.00 21.03 134 PHE A CA 1
ATOM 812 C C . PHE A 1 104 ? 47.482 44.988 76.667 1.00 20.15 134 PHE A C 1
ATOM 813 O O . PHE A 1 104 ? 47.051 45.913 75.974 1.00 22.11 134 PHE A O 1
ATOM 821 N N . GLY A 1 105 ? 46.836 44.528 77.727 1.00 20.14 135 GLY A N 1
ATOM 822 C CA . GLY A 1 105 ? 45.674 45.256 78.186 1.00 23.29 135 GLY A CA 1
ATOM 823 C C . GLY A 1 105 ? 45.456 45.032 79.664 1.00 24.77 135 GLY A C 1
ATOM 824 O O . GLY A 1 105 ? 46.164 44.255 80.312 1.00 19.00 135 GLY A O 1
ATOM 825 N N . TYR A 1 106 ? 44.457 45.730 80.196 1.00 19.85 136 TYR A N 1
ATOM 826 C CA . TYR A 1 106 ? 44.113 45.568 81.598 1.00 20.57 136 TYR A CA 1
ATOM 827 C C . TYR A 1 106 ? 42.611 45.717 81.776 1.00 19.78 136 TYR 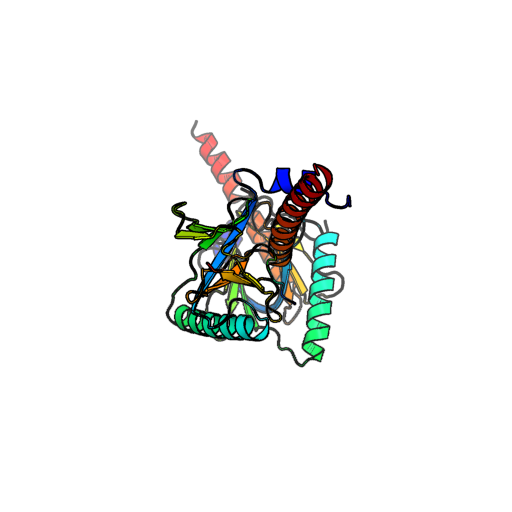A C 1
ATOM 828 O O . TYR A 1 106 ? 41.971 46.517 81.090 1.00 19.64 136 TYR A O 1
ATOM 837 N N . VAL A 1 107 ? 42.063 44.945 82.701 1.00 19.95 137 VAL A N 1
ATOM 838 C CA . VAL A 1 107 ? 40.661 45.086 83.082 1.00 18.36 137 VAL A CA 1
ATOM 839 C C . VAL A 1 107 ? 40.581 46.003 84.291 1.00 22.72 137 VAL A C 1
ATOM 840 O O . VAL A 1 107 ? 41.372 45.879 85.237 1.00 19.12 137 VAL A O 1
ATOM 844 N N . CYS A 1 108 ? 39.644 46.945 84.258 1.00 18.91 138 CYS A N 1
ATOM 845 C CA . CYS A 1 108 ? 39.517 47.885 85.355 1.00 19.57 138 CYS A CA 1
ATOM 846 C C . CYS A 1 108 ? 38.064 48.315 85.483 1.00 24.97 138 CYS A C 1
ATOM 847 O O . CYS A 1 108 ? 37.264 48.170 84.551 1.00 22.52 138 CYS A O 1
ATOM 850 N N . GLY A 1 109 ? 37.737 48.849 86.652 1.00 24.37 139 GLY A N 1
ATOM 851 C CA . GLY A 1 109 ? 36.386 49.284 86.939 1.00 20.60 139 GLY A CA 1
ATOM 852 C C . GLY A 1 109 ? 35.811 48.567 88.143 1.00 24.75 139 GLY A C 1
ATOM 853 O O . GLY A 1 109 ? 36.210 47.436 88.461 1.00 23.51 139 GLY A O 1
ATOM 854 N N . GLY A 1 110 ? 34.863 49.206 88.819 1.00 21.40 140 GLY A N 1
ATOM 855 C CA . GLY A 1 110 ? 34.167 48.559 89.913 1.00 24.54 140 GLY A CA 1
ATOM 856 C C . GLY A 1 110 ? 33.194 47.491 89.427 1.00 25.05 140 GLY A C 1
ATOM 857 O O . GLY A 1 110 ? 33.051 47.213 88.235 1.00 24.36 140 GLY A O 1
ATOM 858 N N . GLU A 1 111 ? 32.499 46.889 90.392 1.00 26.38 141 GLU A N 1
ATOM 859 C CA . GLU A 1 111 ? 31.620 45.758 90.102 1.00 27.84 141 GLU A CA 1
ATOM 860 C C . GLU A 1 111 ? 30.559 46.109 89.060 1.00 22.93 141 GLU A C 1
ATOM 861 O O . GLU A 1 111 ? 29.999 47.209 89.064 1.00 25.46 141 GLU A O 1
ATOM 867 N N . GLY A 1 112 ? 30.278 45.153 88.173 1.00 24.10 142 GLY A N 1
ATOM 868 C CA . GLY A 1 112 ? 29.334 45.351 87.091 1.00 29.35 142 GLY A CA 1
ATOM 869 C C . GLY A 1 112 ? 29.772 46.341 86.039 1.00 31.24 142 GLY A C 1
ATOM 870 O O . GLY A 1 112 ? 28.990 46.650 85.133 1.00 24.14 142 GLY A O 1
ATOM 871 N N . GLN A 1 113 ? 30.990 46.859 86.133 1.00 21.57 143 GLN A N 1
ATOM 872 C CA . GLN A 1 113 ? 31.488 47.895 85.236 1.00 23.24 143 GLN A CA 1
ATOM 873 C C . GLN A 1 113 ? 32.885 47.539 84.733 1.00 24.10 143 GLN A C 1
ATOM 874 O O . GLN A 1 113 ? 33.721 48.418 84.513 1.00 22.27 143 GLN A O 1
ATOM 880 N N . HIS A 1 114 ? 33.150 46.253 84.559 1.00 21.51 144 HIS A N 1
ATOM 881 C CA . HIS A 1 114 ? 34.473 45.826 84.118 1.00 20.98 144 HIS A CA 1
ATOM 882 C C . HIS A 1 114 ? 34.694 46.256 82.678 1.00 21.96 144 HIS A C 1
ATOM 883 O O . HIS A 1 114 ? 33.832 46.052 81.818 1.00 19.44 144 HIS A O 1
ATOM 890 N N . GLN A 1 115 ? 35.857 46.827 82.407 1.00 21.07 145 GLN A N 1
ATOM 891 C CA . GLN A 1 115 ? 36.215 47.246 81.063 1.00 21.69 145 GLN A CA 1
ATOM 892 C C . GLN A 1 115 ? 37.635 46.798 80.746 1.00 25.03 145 GLN A C 1
ATOM 893 O O . GLN A 1 115 ? 38.519 46.857 81.605 1.00 20.94 145 GLN A O 1
ATOM 899 N N . PHE A 1 116 ? 37.862 46.386 79.507 1.00 20.33 146 PHE A N 1
ATOM 900 C CA . PHE A 1 116 ? 39.202 46.020 79.053 1.00 25.27 146 PHE A CA 1
ATOM 901 C C . PHE A 1 116 ? 39.772 47.183 78.252 1.00 24.75 146 PHE A C 1
ATOM 902 O O . PHE A 1 116 ? 39.145 47.649 77.293 1.00 21.45 146 PHE A O 1
ATOM 910 N N . PHE A 1 117 ? 40.935 47.674 78.668 1.00 20.67 147 PHE A N 1
ATOM 911 C CA . PHE A 1 117 ? 41.663 48.721 77.962 1.00 18.38 147 PHE A CA 1
ATOM 912 C C . PHE A 1 117 ? 42.789 48.045 77.186 1.00 22.82 147 PHE A C 1
ATOM 913 O O . PHE A 1 117 ? 43.667 47.442 77.798 1.00 20.11 147 PHE A O 1
ATOM 921 N N . ALA A 1 118 ? 42.768 48.148 75.858 1.00 24.22 148 ALA A N 1
ATOM 922 C CA . ALA A 1 118 ? 43.760 47.500 75.007 1.00 21.15 148 ALA A CA 1
ATOM 923 C C . ALA A 1 118 ? 44.779 48.529 74.529 1.00 24.81 148 ALA A C 1
ATOM 924 O O . ALA A 1 118 ? 44.399 49.548 73.944 1.00 20.64 148 ALA A O 1
ATOM 926 N N . ILE A 1 119 ? 46.067 48.249 74.761 1.00 19.31 149 ILE A N 1
ATOM 927 C CA . ILE A 1 119 ? 47.141 49.225 74.585 1.00 22.91 149 ILE A CA 1
ATOM 928 C C . ILE A 1 119 ? 48.159 48.677 73.594 1.00 22.43 149 ILE A C 1
ATOM 929 O O . ILE A 1 119 ? 48.614 47.537 73.741 1.00 20.79 149 ILE A O 1
ATOM 934 N N . LYS A 1 120 ? 48.552 49.503 72.621 1.00 22.87 150 LYS A N 1
ATOM 935 C CA . LYS A 1 120 ? 49.633 49.171 71.691 1.00 23.52 150 LYS A CA 1
ATOM 936 C C . LYS A 1 120 ? 50.858 49.961 72.133 1.00 21.35 150 LYS A C 1
ATOM 937 O O . LYS A 1 120 ? 50.886 51.186 72.016 1.00 23.12 150 LYS A O 1
ATOM 943 N N . THR A 1 121 ? 51.859 49.274 72.659 1.00 22.40 151 THR A N 1
ATOM 944 C CA . THR A 1 121 ? 52.994 49.994 73.198 1.00 21.81 151 THR A CA 1
ATOM 945 C C . THR A 1 121 ? 53.963 50.363 72.079 1.00 26.25 151 THR A C 1
ATOM 946 O O . THR A 1 121 ? 54.070 49.667 71.065 1.00 24.40 151 THR A O 1
ATOM 950 N N . GLY A 1 122 ? 54.674 51.473 72.274 1.00 23.74 152 GLY A N 1
ATOM 951 C CA . GLY A 1 122 ? 55.640 51.898 71.269 1.00 28.28 152 GLY A CA 1
ATOM 952 C C . GLY A 1 122 ? 56.837 50.970 71.214 1.00 33.02 152 GLY A C 1
ATOM 953 O O . GLY A 1 122 ? 57.265 50.544 70.137 1.00 30.67 152 GLY A O 1
ATOM 954 N N . GLN A 1 123 ? 57.374 50.623 72.373 1.00 30.14 153 GLN A N 1
ATOM 955 C CA . GLN A 1 123 ? 58.366 49.568 72.487 1.00 32.85 153 GLN A CA 1
ATOM 956 C C . GLN A 1 123 ? 57.669 48.273 72.914 1.00 31.72 153 GLN A C 1
ATOM 957 O O . GLN A 1 123 ? 56.441 48.136 72.810 1.00 26.93 153 GLN A O 1
ATOM 963 N N . GLN A 1 124 ? 58.454 47.307 73.380 1.00 28.16 154 GLN A N 1
ATOM 964 C CA . GLN A 1 124 ? 57.910 46.050 73.893 1.00 34.83 154 GLN A CA 1
ATOM 965 C C . GLN A 1 124 ? 56.984 46.318 75.067 1.00 27.41 154 GLN A C 1
ATOM 966 O O . GLN A 1 124 ? 57.289 47.154 75.912 1.00 22.14 154 GLN A O 1
ATOM 972 N N . ALA A 1 125 ? 55.870 45.567 75.144 1.00 20.60 155 ALA A N 1
ATOM 973 C CA . ALA A 1 125 ? 54.923 45.738 76.246 1.00 22.42 155 ALA A CA 1
ATOM 974 C C . ALA A 1 125 ? 55.457 45.185 77.565 1.00 24.30 155 ALA A C 1
ATOM 975 O O . ALA A 1 125 ? 55.086 45.680 78.638 1.00 22.27 155 ALA A O 1
ATOM 977 N N . GLU A 1 126 ? 56.300 44.151 77.511 1.00 21.50 156 GLU A N 1
ATOM 978 C CA . GLU A 1 126 ? 56.704 43.429 78.719 1.00 21.88 156 GLU A CA 1
ATOM 979 C C . GLU A 1 126 ? 57.199 44.322 79.852 1.00 22.10 156 GLU A C 1
ATOM 980 O O . GLU A 1 126 ? 56.785 44.096 81.002 1.00 22.79 156 GLU A O 1
ATOM 986 N N . PRO A 1 127 ? 58.076 45.316 79.626 1.00 25.32 157 PRO A N 1
ATOM 987 C CA . PRO A 1 127 ? 58.531 46.136 80.768 1.00 27.01 157 PRO A CA 1
ATOM 988 C C . PRO A 1 127 ? 57.392 46.836 81.459 1.00 23.15 157 PRO A C 1
ATOM 989 O O . PRO A 1 127 ? 57.389 46.977 82.690 1.00 23.35 157 PRO A O 1
ATOM 993 N N . LEU A 1 128 ? 56.417 47.293 80.676 1.00 23.89 158 LEU A N 1
ATOM 994 C CA . LEU A 1 128 ? 55.244 47.922 81.256 1.00 21.42 158 LEU A CA 1
ATOM 995 C C . LEU A 1 128 ? 54.428 46.908 82.053 1.00 23.47 158 LEU A C 1
ATOM 996 O O . LEU A 1 128 ? 53.981 47.203 83.168 1.00 22.60 158 LEU A O 1
ATOM 1001 N N . VAL A 1 129 ? 54.216 45.714 81.489 1.00 22.60 159 VAL A N 1
ATOM 1002 C CA . VAL A 1 129 ? 53.493 44.660 82.197 1.00 24.21 159 VAL A CA 1
ATOM 1003 C C . VAL A 1 129 ? 54.198 44.315 83.506 1.00 21.87 159 VAL A C 1
ATOM 1004 O O . VAL A 1 129 ? 53.556 44.129 84.546 1.00 20.69 159 VAL A O 1
ATOM 1008 N N . VAL A 1 130 ? 55.529 44.226 83.477 1.00 21.02 160 VAL A N 1
ATOM 1009 C CA . VAL A 1 130 ? 56.276 43.897 84.691 1.00 21.50 160 VAL A CA 1
ATOM 1010 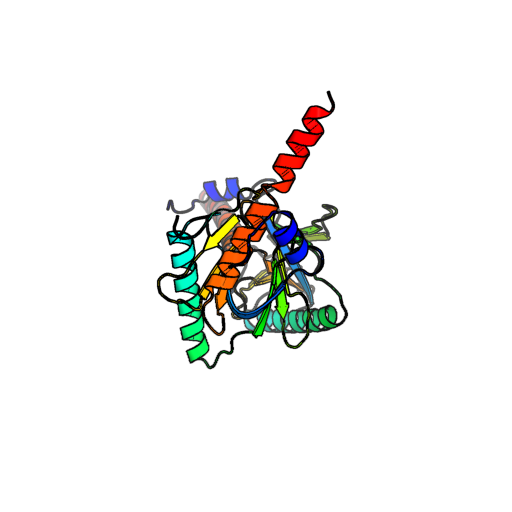C C . VAL A 1 130 ? 56.167 45.027 85.701 1.00 16.67 160 VAL A C 1
ATOM 1011 O O . VAL A 1 130 ? 56.050 44.795 86.910 1.00 17.85 160 VAL A O 1
ATOM 1015 N N . ASP A 1 131 ? 56.181 46.271 85.228 1.00 21.99 161 ASP A N 1
ATOM 1016 C CA . ASP A 1 131 ? 55.946 47.387 86.140 1.00 20.40 161 ASP A CA 1
ATOM 1017 C C . ASP A 1 131 ? 54.605 47.240 86.856 1.00 22.89 161 ASP A C 1
ATOM 1018 O O . ASP A 1 131 ? 54.503 47.501 88.063 1.00 19.15 161 ASP A O 1
ATOM 1023 N N . LEU A 1 132 ? 53.559 46.833 86.131 1.00 20.55 162 LEU A N 1
ATOM 1024 C CA . LEU A 1 132 ? 52.257 46.665 86.780 1.00 19.12 162 LEU A CA 1
ATOM 1025 C C . LEU A 1 132 ? 52.277 45.520 87.778 1.00 14.03 162 LEU A C 1
ATOM 1026 O O . LEU A 1 132 ? 51.704 45.634 88.868 1.00 21.83 162 LEU A O 1
ATOM 1031 N N . LYS A 1 133 ? 52.930 44.411 87.429 1.00 17.79 163 LYS A N 1
ATOM 1032 C CA . LYS A 1 133 ? 53.080 43.321 88.391 1.00 17.62 163 LYS A CA 1
ATOM 1033 C C . LYS A 1 133 ? 53.785 43.814 89.648 1.00 25.09 163 LYS A C 1
ATOM 1034 O O . LYS A 1 133 ? 53.365 43.513 90.766 1.00 20.79 163 LYS A O 1
ATOM 1040 N N . ASP A 1 134 ? 54.888 44.555 89.480 1.00 21.58 164 ASP A N 1
ATOM 1041 C CA . ASP A 1 134 ? 55.652 45.044 90.633 1.00 21.26 164 ASP A CA 1
ATOM 1042 C C . ASP A 1 134 ? 54.849 46.040 91.459 1.00 20.26 164 ASP A C 1
ATOM 1043 O O . ASP A 1 134 ? 54.913 46.030 92.694 1.00 25.16 164 ASP A O 1
ATOM 1048 N N . LEU A 1 135 ? 54.136 46.943 90.791 1.00 17.74 165 LEU A N 1
ATOM 1049 C CA . LEU A 1 135 ? 53.294 47.907 91.490 1.00 21.13 165 LEU A CA 1
ATOM 1050 C C . LEU A 1 135 ? 52.304 47.195 92.405 1.00 23.58 165 LEU A C 1
ATOM 1051 O O . LEU A 1 135 ? 52.171 47.531 93.590 1.00 20.94 165 LEU A O 1
ATOM 1056 N N . PHE A 1 136 ? 51.608 46.193 91.871 1.00 24.47 166 PHE A N 1
ATOM 1057 C CA . PHE A 1 136 ? 50.619 45.476 92.670 1.00 25.46 166 PHE A CA 1
ATOM 1058 C C . PHE A 1 136 ? 51.290 44.691 93.780 1.00 25.14 166 PHE A C 1
ATOM 1059 O O . PHE A 1 136 ? 50.787 44.651 94.908 1.00 25.24 166 PHE A O 1
ATOM 1067 N N . GLN A 1 137 ? 52.434 44.073 93.478 1.00 23.27 167 GLN A N 1
ATOM 1068 C CA . GLN A 1 137 ? 53.155 43.291 94.481 1.00 25.80 167 GLN A CA 1
ATOM 1069 C C . GLN A 1 137 ? 53.594 44.161 95.655 1.00 22.58 167 GLN A C 1
ATOM 1070 O O . GLN A 1 137 ? 53.421 43.778 96.817 1.00 24.50 167 GLN A O 1
ATOM 1076 N N . VAL A 1 138 ? 54.177 45.335 95.380 1.00 20.77 168 VAL A N 1
ATOM 1077 C CA . VAL A 1 138 ? 54.706 46.127 96.492 1.00 21.13 168 VAL A CA 1
ATOM 1078 C C . VAL A 1 138 ? 53.572 46.686 97.343 1.00 22.50 168 VAL A C 1
ATOM 1079 O O . VAL A 1 138 ? 53.669 46.727 98.578 1.00 22.74 168 VAL A O 1
ATOM 1083 N N . ILE A 1 139 ? 52.476 47.111 96.715 1.00 22.12 169 ILE A N 1
ATOM 1084 C CA . ILE A 1 139 ? 51.334 47.578 97.504 1.00 24.19 169 ILE A CA 1
ATOM 1085 C C . ILE A 1 139 ? 50.785 46.449 98.368 1.00 24.59 169 ILE A C 1
ATOM 1086 O O . ILE A 1 139 ? 50.461 46.646 99.548 1.00 27.85 169 ILE A O 1
ATOM 1091 N N . TYR A 1 140 ? 50.685 45.250 97.797 1.00 27.22 170 TYR A N 1
ATOM 1092 C CA . TYR A 1 140 ? 50.248 44.092 98.567 1.00 26.58 170 TYR A CA 1
ATOM 1093 C C . TYR A 1 140 ? 51.218 43.800 99.705 1.00 30.36 170 TYR A C 1
ATOM 1094 O O . TYR A 1 140 ? 50.801 43.614 100.854 1.00 27.59 170 TYR A O 1
ATOM 1103 N N . ASN A 1 141 ? 52.520 43.758 99.396 1.00 25.32 171 ASN A N 1
ATOM 1104 C CA . ASN A 1 141 ? 53.555 43.500 100.402 1.00 27.54 171 ASN A CA 1
ATOM 1105 C C . ASN A 1 141 ? 53.450 44.470 101.571 1.00 28.74 171 ASN A C 1
ATOM 1106 O O . ASN A 1 141 ? 53.507 44.074 102.744 1.00 32.60 171 ASN A O 1
ATOM 1111 N N . VAL A 1 142 ? 53.317 45.756 101.263 1.00 28.71 172 VAL A N 1
ATOM 1112 C CA . VAL A 1 142 ? 53.292 46.760 102.313 1.00 28.38 172 VAL A CA 1
ATOM 1113 C C . VAL A 1 142 ? 52.060 46.580 103.180 1.00 38.79 172 VAL A C 1
ATOM 1114 O O . VAL A 1 142 ? 52.144 46.632 104.411 1.00 43.06 172 VAL A O 1
ATOM 1118 N N . LYS A 1 143 ? 50.906 46.321 102.557 1.00 33.58 173 LYS A N 1
ATOM 1119 C CA . LYS A 1 143 ? 49.685 46.133 103.329 1.00 40.00 173 LYS A CA 1
ATOM 1120 C C . LYS A 1 143 ? 49.775 44.907 104.230 1.00 39.20 173 LYS A C 1
ATOM 1121 O O . LYS A 1 143 ? 49.343 44.951 105.386 1.00 45.93 173 LYS A O 1
ATOM 1127 N N . LYS A 1 144 ? 50.346 43.806 103.737 1.00 33.05 174 LYS A N 1
ATOM 1128 C CA . LYS A 1 144 ? 50.443 42.624 104.591 1.00 41.22 174 LYS A CA 1
ATOM 1129 C C . LYS A 1 144 ? 51.461 42.821 105.706 1.00 54.82 174 LYS A C 1
ATOM 1130 O O . LYS A 1 144 ? 51.308 42.241 106.786 1.00 50.99 174 LYS A O 1
ATOM 1136 N N . LYS A 1 145 ? 52.497 43.629 105.470 1.00 45.87 175 LYS A N 1
ATOM 1137 C CA . LYS A 1 145 ? 53.399 44.004 106.554 1.00 53.20 175 LYS A CA 1
ATOM 1138 C C . LYS A 1 145 ? 52.645 44.745 107.651 1.00 48.79 175 LYS A C 1
ATOM 1139 O O . LYS A 1 145 ? 52.786 44.424 108.835 1.00 61.09 175 LYS A O 1
ATOM 1145 N N . GLU A 1 146 ? 51.826 45.732 107.281 1.00 52.42 176 GLU A N 1
ATOM 1146 C CA . GLU A 1 146 ? 51.087 46.476 108.297 1.00 56.01 176 GLU A CA 1
ATOM 1147 C C . GLU A 1 146 ? 49.885 45.710 108.841 1.00 66.07 176 GLU A C 1
ATOM 1148 O O . GLU A 1 146 ? 49.230 46.203 109.764 1.00 66.68 176 GLU A O 1
ATOM 1154 N N . GLU A 1 147 ? 49.588 44.523 108.312 1.00 61.29 177 GLU A N 1
ATOM 1155 C CA . GLU A 1 147 ? 48.628 43.634 108.955 1.00 61.80 177 GLU A CA 1
ATOM 1156 C C . GLU A 1 147 ? 49.316 42.749 109.989 1.00 66.48 177 GLU A C 1
ATOM 1157 O O . GLU A 1 147 ? 48.872 42.677 111.140 1.00 70.19 177 GLU A O 1
ATOM 1163 N N . GLU A 1 148 ? 50.410 42.083 109.598 1.00 55.55 178 GLU A N 1
ATOM 1164 C CA . GLU A 1 148 ? 51.252 41.402 110.577 1.00 69.35 178 GLU A CA 1
ATOM 1165 C C . GLU A 1 148 ? 51.729 42.371 111.654 1.00 72.80 178 GLU A C 1
ATOM 1166 O O . GLU A 1 148 ? 51.949 41.967 112.800 1.00 75.22 178 GLU A O 1
ATOM 1172 N N . LYS A 1 149 ? 51.905 43.648 111.292 0.90 67.32 179 LYS A N 1
ATOM 1173 C CA . LYS A 1 149 ? 52.130 44.741 112.237 1.00 68.91 179 LYS A CA 1
ATOM 1174 C C . LYS A 1 149 ? 51.124 44.714 113.382 0.83 79.33 179 LYS A C 1
ATOM 1175 O O . LYS A 1 149 ? 51.499 44.790 114.556 0.75 78.17 179 LYS A O 1
ATOM 1181 N N . LYS A 1 150 ? 49.829 44.613 113.055 0.91 77.07 180 LYS A N 1
ATOM 1182 C CA . LYS A 1 150 ? 48.776 44.794 114.048 1.00 80.55 180 LYS A CA 1
ATOM 1183 C C . LYS A 1 150 ? 48.413 43.509 114.778 0.76 83.64 180 LYS A C 1
ATOM 1184 O O . LYS A 1 150 ? 47.974 43.580 115.930 1.00 84.52 180 LYS A O 1
ATOM 1190 N N . LYS A 1 151 ? 48.595 42.345 114.149 1.00 79.90 181 LYS A N 1
ATOM 1191 C CA . LYS A 1 151 ? 48.391 41.084 114.857 0.95 84.75 181 LYS A CA 1
ATOM 1192 C C . LYS A 1 151 ? 49.416 40.897 115.971 0.93 88.61 181 LYS A C 1
ATOM 1193 O O . LYS A 1 151 ? 49.155 40.183 116.948 0.51 94.41 181 LYS A O 1
ATOM 1199 N N . ILE A 1 152 ? 50.584 41.527 115.842 1.00 83.09 182 ILE A N 1
ATOM 1200 C CA . ILE A 1 152 ? 51.576 41.479 116.909 1.00 90.71 182 ILE A CA 1
ATOM 1201 C C . ILE A 1 152 ? 51.297 42.550 117.960 1.00 93.93 182 ILE A C 1
ATOM 1202 O O . ILE A 1 152 ? 51.633 42.369 119.136 1.00 96.14 182 ILE A O 1
ATOM 1207 N N . GLU A 1 153 ? 50.667 43.665 117.569 1.00 93.41 183 GLU A N 1
ATOM 1208 C CA . GLU A 1 153 ? 50.297 44.691 118.541 1.00 90.45 183 GLU A CA 1
ATOM 1209 C C . GLU A 1 153 ? 49.454 44.116 119.672 1.00 96.31 183 GLU A C 1
ATOM 1210 O O . GLU A 1 153 ? 49.507 44.612 120.804 1.00 103.55 183 GLU A O 1
ATOM 1216 N N . GLU A 1 154 ? 48.674 43.076 119.390 1.00 94.90 184 GLU A N 1
ATOM 1217 C CA . GLU A 1 154 ? 48.064 42.270 120.441 1.00 95.93 184 GLU A CA 1
ATOM 1218 C C . GLU A 1 154 ? 48.030 40.802 120.034 1.00 95.02 184 GLU A C 1
ATOM 1219 O O . GLU A 1 154 ? 48.835 40.002 120.509 1.00 93.76 184 GLU A O 1
ATOM 1225 N N . GLY B 1 1 ? 79.989 53.858 38.711 1.00 44.43 31 GLY B N 1
ATOM 1226 C CA . GLY B 1 1 ? 78.722 54.560 38.801 1.00 47.87 31 GLY B CA 1
ATOM 1227 C C . GLY B 1 1 ? 78.832 55.983 38.292 1.00 45.72 31 GLY B C 1
ATOM 1228 O O . GLY B 1 1 ? 79.933 56.440 37.972 1.00 46.20 31 GLY B O 1
ATOM 1229 N N . PRO B 1 2 ? 77.707 56.692 38.215 1.00 37.26 32 PRO B N 1
ATOM 1230 C CA . PRO B 1 2 ? 77.750 58.095 37.796 1.00 33.43 32 PRO B CA 1
ATOM 1231 C C . PRO B 1 2 ? 78.370 58.953 38.890 1.00 32.81 32 PRO B C 1
ATOM 1232 O O . PRO B 1 2 ? 78.542 58.529 40.034 1.00 32.15 32 PRO B O 1
ATOM 1236 N N . GLU B 1 3 ? 78.721 60.178 38.518 1.00 30.50 33 GLU B N 1
ATOM 1237 C CA . GLU B 1 3 ? 79.299 61.118 39.475 1.00 33.94 33 GLU B CA 1
ATOM 1238 C C . GLU B 1 3 ? 78.225 61.571 40.458 1.00 29.40 33 GLU B C 1
ATOM 1239 O O . GLU B 1 3 ? 77.201 62.135 40.061 1.00 29.82 33 GLU B O 1
ATOM 1245 N N . LYS B 1 4 ? 78.444 61.316 41.745 1.00 29.82 34 LYS B N 1
ATOM 1246 C CA . LYS B 1 4 ? 77.421 61.574 42.759 1.00 29.29 34 LYS B CA 1
ATOM 1247 C C . LYS B 1 4 ? 77.564 62.981 43.346 1.00 33.07 34 LYS B C 1
ATOM 1248 O O . LYS B 1 4 ? 77.799 63.183 44.545 1.00 33.96 34 LYS B O 1
ATOM 1254 N N . THR B 1 5 ? 77.406 63.967 42.467 1.00 28.76 35 THR B N 1
ATOM 1255 C CA . THR B 1 5 ? 77.331 65.352 42.900 1.00 26.61 35 THR B CA 1
ATOM 1256 C C . THR B 1 5 ? 76.131 65.557 43.814 1.00 35.06 35 THR B C 1
ATOM 1257 O O . THR B 1 5 ? 75.177 64.764 43.825 1.00 30.94 35 THR B O 1
ATOM 1261 N N . ASP B 1 6 ? 76.168 66.662 44.569 1.00 27.03 36 ASP B N 1
ATOM 1262 C CA . ASP B 1 6 ? 75.033 66.999 45.422 1.00 30.26 36 ASP B CA 1
ATOM 1263 C C . ASP B 1 6 ? 73.764 67.192 44.596 1.00 33.39 36 ASP B C 1
ATOM 1264 O O . ASP B 1 6 ? 72.668 66.801 45.021 1.00 29.76 36 ASP B O 1
ATOM 1269 N N . GLU B 1 7 ? 73.894 67.790 43.409 1.00 33.38 37 GLU B N 1
ATOM 1270 C CA . GLU B 1 7 ? 72.732 67.987 42.544 1.00 32.19 37 GLU B CA 1
ATOM 1271 C C . GLU B 1 7 ? 72.149 66.652 42.090 1.00 26.44 37 GLU B C 1
ATOM 1272 O O . GLU B 1 7 ? 70.926 66.470 42.087 1.00 27.14 37 GLU B O 1
ATOM 1278 N N . TYR B 1 8 ? 73.011 65.711 41.703 1.00 27.95 38 TYR B N 1
ATOM 1279 C CA . TYR B 1 8 ? 72.551 64.369 41.356 1.00 26.64 38 TYR B CA 1
ATOM 1280 C C . TYR B 1 8 ? 71.772 63.736 42.505 1.00 30.77 38 TYR B C 1
ATOM 1281 O O . TYR B 1 8 ? 70.698 63.152 42.302 1.00 28.56 38 TYR B O 1
ATOM 1290 N N . LEU B 1 9 ? 72.309 63.821 43.723 1.00 26.23 39 LEU B N 1
ATOM 1291 C CA . LEU B 1 9 ? 71.664 63.153 44.848 1.00 26.59 39 LEU B CA 1
ATOM 1292 C C . LEU B 1 9 ? 70.387 63.871 45.257 1.00 28.67 39 LEU B C 1
ATOM 1293 O O . LEU B 1 9 ? 69.399 63.224 45.624 1.00 28.28 39 LEU B O 1
ATOM 1298 N N . LEU B 1 10 ? 70.370 65.207 45.191 1.00 25.26 40 LEU B N 1
ATOM 1299 C CA . LEU B 1 10 ? 69.135 65.921 45.501 1.00 26.02 40 LEU B CA 1
ATOM 1300 C C . LEU B 1 10 ? 68.027 65.564 44.508 1.00 27.56 40 LEU B C 1
ATOM 1301 O O . LEU B 1 10 ? 66.877 65.336 44.903 1.00 31.08 40 LEU B O 1
ATOM 1306 N N . ALA B 1 11 ? 68.360 65.489 43.216 1.00 29.36 41 ALA B N 1
ATOM 1307 C CA . ALA B 1 11 ? 67.364 65.113 42.211 1.00 29.70 41 ALA B CA 1
ATOM 1308 C C . ALA B 1 11 ? 66.843 63.709 42.465 1.00 25.99 41 ALA B C 1
ATOM 1309 O O . ALA B 1 11 ? 65.654 63.431 42.268 1.00 31.39 41 ALA B O 1
ATOM 1311 N N . ARG B 1 12 ? 67.714 62.820 42.936 1.00 28.78 42 ARG B N 1
ATOM 1312 C CA . ARG B 1 12 ? 67.321 61.440 43.180 1.00 27.69 42 ARG B CA 1
ATOM 1313 C C . ARG B 1 12 ? 66.369 61.331 44.367 1.00 30.77 42 ARG B C 1
ATOM 1314 O O . ARG B 1 12 ? 65.377 60.597 44.308 1.00 27.22 42 ARG B O 1
ATOM 1322 N N . PHE B 1 13 ? 66.640 62.061 45.449 1.00 25.65 43 PHE B N 1
ATOM 1323 C CA . PHE B 1 13 ? 65.918 61.838 46.695 1.00 25.91 43 PHE B CA 1
ATOM 1324 C C . PHE B 1 13 ? 64.818 62.857 46.974 1.00 28.77 43 PHE B C 1
ATOM 1325 O O . PHE B 1 13 ? 63.960 62.596 47.827 1.00 28.05 43 PHE B O 1
ATOM 1333 N N . LYS B 1 14 ? 64.788 63.986 46.276 1.00 30.95 44 LYS B N 1
ATOM 1334 C CA . LYS B 1 14 ? 63.721 64.938 46.548 1.00 33.60 44 LYS B CA 1
ATOM 1335 C C . LYS B 1 14 ? 62.361 64.346 46.165 1.00 39.70 44 LYS B C 1
ATOM 1336 O O . LYS B 1 14 ? 62.258 63.383 45.395 1.00 31.72 44 LYS B O 1
ATOM 1342 N N . GLY B 1 15 ? 61.313 64.915 46.755 1.00 36.99 45 GLY B N 1
ATOM 1343 C CA . GLY B 1 15 ? 59.962 64.449 46.475 1.00 35.27 45 GLY B CA 1
ATOM 1344 C C . GLY B 1 15 ? 59.733 63.035 46.969 1.00 39.65 45 GLY B C 1
ATOM 1345 O O . GLY B 1 15 ? 60.002 62.694 48.129 1.00 33.17 45 GLY B O 1
ATOM 1346 N N . ASP B 1 16 ? 59.232 62.190 46.070 1.00 35.25 46 ASP B N 1
ATOM 1347 C CA . ASP B 1 16 ? 58.981 60.791 46.383 1.00 37.39 46 ASP B CA 1
ATOM 1348 C C . ASP B 1 16 ? 60.252 59.952 46.439 1.00 34.36 46 ASP B C 1
ATOM 1349 O O . ASP B 1 16 ? 60.187 58.803 46.883 1.00 31.52 46 ASP B O 1
ATOM 1354 N N . GLY B 1 17 ? 61.385 60.480 45.974 1.00 33.00 47 GLY B N 1
ATOM 1355 C CA . GLY B 1 17 ? 62.634 59.737 46.026 1.00 30.90 47 GLY B CA 1
ATOM 1356 C C . GLY B 1 17 ? 62.576 58.459 45.215 1.00 39.63 47 GLY B C 1
ATOM 1357 O O . GLY B 1 17 ? 62.065 58.427 44.092 1.00 33.44 47 GLY B O 1
ATOM 1358 N N . VAL B 1 18 ? 63.101 57.378 45.800 1.00 30.26 48 VAL B N 1
ATOM 1359 C CA . VAL B 1 18 ? 63.224 56.085 45.136 1.00 29.57 48 VAL B CA 1
ATOM 1360 C C . VAL B 1 18 ? 62.572 55.021 46.011 1.00 28.14 48 VAL B C 1
ATOM 1361 O O . VAL B 1 18 ? 62.375 55.210 47.215 1.00 31.44 48 VAL B O 1
ATOM 1365 N N . LYS B 1 19 ? 62.221 53.891 45.396 1.00 27.18 49 LYS B N 1
ATOM 1366 C CA . LYS B 1 19 ? 61.624 52.816 46.177 1.00 28.24 49 LYS B CA 1
ATOM 1367 C C . LYS B 1 19 ? 62.087 51.466 45.662 1.00 25.10 49 LYS B C 1
ATOM 1368 O O . LYS B 1 19 ? 62.303 51.280 44.464 1.00 33.53 49 LYS B O 1
ATOM 1374 N N . TYR B 1 20 ? 62.242 50.530 46.598 1.00 25.37 50 TYR B N 1
ATOM 1375 C CA . TYR B 1 20 ? 62.729 49.185 46.345 1.00 29.67 50 TYR B CA 1
ATOM 1376 C C . TYR B 1 20 ? 61.734 48.177 46.899 1.00 31.47 50 TYR B C 1
ATOM 1377 O O . TYR B 1 20 ? 61.297 48.307 48.047 1.00 28.54 50 TYR B O 1
ATOM 1386 N N . LYS B 1 21 ? 61.417 47.151 46.109 1.00 29.97 51 LYS B N 1
ATOM 1387 C CA . LYS B 1 21 ? 60.677 46.003 46.631 1.00 28.21 51 LYS B CA 1
ATOM 1388 C C . LYS B 1 21 ? 61.534 45.239 47.628 1.00 33.75 51 LYS B C 1
ATOM 1389 O O . LYS B 1 21 ? 62.723 45.006 47.386 1.00 31.91 51 LYS B O 1
ATOM 1395 N N . ALA B 1 22 ? 60.929 44.840 48.743 1.00 28.87 52 ALA B N 1
ATOM 1396 C CA . ALA B 1 22 ? 61.632 44.115 49.789 1.00 32.66 52 ALA B CA 1
ATOM 1397 C C . ALA B 1 22 ? 60.602 43.361 50.616 1.00 33.80 52 ALA B C 1
ATOM 1398 O O . ALA B 1 22 ? 59.393 43.438 50.366 1.00 33.76 52 ALA B O 1
ATOM 1400 N N . LYS B 1 23 ? 61.090 42.628 51.610 1.00 32.61 53 LYS B N 1
ATOM 1401 C CA . LYS B 1 23 ? 60.243 41.977 52.597 1.00 37.15 53 LYS B CA 1
ATOM 1402 C C . LYS B 1 23 ? 60.718 42.368 53.988 1.00 37.79 53 LYS B C 1
ATOM 1403 O O . LYS B 1 23 ? 61.922 42.511 54.221 1.00 32.89 53 LYS B O 1
ATOM 1409 N N . LEU B 1 24 ? 59.775 42.544 54.909 1.00 32.60 54 LEU B N 1
ATOM 1410 C CA . LEU B 1 24 ? 60.094 42.942 56.273 1.00 26.94 54 LEU B CA 1
ATOM 1411 C C . LEU B 1 24 ? 60.440 41.700 57.084 1.00 39.04 54 LEU B C 1
ATOM 1412 O O . LEU B 1 24 ? 59.574 40.857 57.334 1.00 38.69 54 LEU B O 1
ATOM 1417 N N . ILE B 1 25 ? 61.708 41.575 57.491 1.00 25.24 55 ILE B N 1
ATOM 1418 C CA . ILE B 1 25 ? 62.079 40.454 58.352 1.00 25.86 55 ILE B CA 1
ATOM 1419 C C . ILE B 1 25 ? 61.445 40.613 59.727 1.00 31.72 55 ILE B C 1
ATOM 1420 O O . ILE B 1 25 ? 60.904 39.658 60.301 1.00 29.52 55 ILE B O 1
ATOM 1425 N N . GLY B 1 26 ? 61.512 41.813 60.282 1.00 25.92 56 GLY B N 1
ATOM 1426 C CA . GLY B 1 26 ? 60.944 42.062 61.587 1.00 26.12 56 GLY B CA 1
ATOM 1427 C C . GLY B 1 26 ? 61.382 43.415 62.105 1.00 33.07 56 GLY B C 1
ATOM 1428 O O . GLY B 1 26 ? 62.151 44.148 61.466 1.00 28.11 56 GLY B O 1
ATOM 1429 N N . ILE B 1 27 ? 60.880 43.723 63.293 1.00 24.65 57 ILE B N 1
ATOM 1430 C CA . ILE B 1 27 ? 61.157 44.971 63.987 1.00 25.92 57 ILE B CA 1
ATOM 1431 C C . ILE B 1 27 ? 61.489 44.622 65.423 1.00 34.51 57 ILE B C 1
ATOM 1432 O O . ILE B 1 27 ? 60.708 43.938 66.099 1.00 29.01 57 ILE B O 1
ATOM 1437 N N . ASP B 1 28 ? 62.650 45.072 65.881 1.00 26.84 58 ASP B N 1
ATOM 1438 C CA . ASP B 1 28 ? 63.146 44.758 67.208 1.00 28.78 58 ASP B CA 1
ATOM 1439 C C . ASP B 1 28 ? 63.296 46.052 67.987 1.00 32.45 58 ASP B C 1
ATOM 1440 O O . ASP B 1 28 ? 63.461 47.126 67.409 1.00 30.87 58 ASP B O 1
ATOM 1445 N N . ASP B 1 29 ? 63.221 45.949 69.302 1.00 29.26 59 ASP B N 1
ATOM 1446 C CA . ASP B 1 29 ? 63.579 47.058 70.170 1.00 32.72 59 ASP B CA 1
ATOM 1447 C C . ASP B 1 29 ? 64.994 46.808 70.666 1.00 24.97 59 ASP B C 1
ATOM 1448 O O . ASP B 1 29 ? 65.326 45.689 71.068 1.00 26.87 59 ASP B O 1
ATOM 1453 N N . VAL B 1 30 ? 65.848 47.824 70.565 1.00 25.42 60 VAL B N 1
ATOM 1454 C CA . VAL B 1 30 ? 67.273 47.626 70.819 1.00 23.01 60 VAL B CA 1
ATOM 1455 C C . VAL B 1 30 ? 67.732 48.642 71.852 1.00 22.23 60 VAL B C 1
ATOM 1456 O O . VAL B 1 30 ? 67.129 49.718 72.008 1.00 24.92 60 VAL B O 1
ATOM 1460 N N . PRO B 1 31 ? 68.805 48.332 72.587 1.00 23.06 61 PRO B N 1
ATOM 1461 C CA . PRO B 1 31 ? 69.199 49.194 73.709 1.00 28.81 61 PRO B CA 1
ATOM 1462 C C . PRO B 1 31 ? 69.873 50.501 73.325 1.00 37.38 61 PRO B C 1
ATOM 1463 O O . PRO B 1 31 ? 69.900 51.415 74.162 1.00 30.62 61 PRO B O 1
ATOM 1467 N N . ASP B 1 32 ? 70.447 50.630 72.126 1.00 28.78 62 ASP B N 1
ATOM 1468 C CA . ASP B 1 32 ? 71.229 51.821 71.812 1.00 26.21 62 ASP B CA 1
ATOM 1469 C C . ASP B 1 32 ? 70.963 52.247 70.377 1.00 27.81 62 ASP B C 1
ATOM 1470 O O . ASP B 1 32 ? 70.244 51.577 69.633 1.00 24.16 62 ASP B O 1
ATOM 1475 N N . ALA B 1 33 ? 71.554 53.383 69.987 1.00 22.50 63 ALA B N 1
ATOM 1476 C CA . ALA B 1 33 ? 71.301 53.975 68.680 1.00 21.33 63 ALA B CA 1
ATOM 1477 C C . ALA B 1 33 ? 72.167 53.391 67.575 1.00 22.07 63 ALA B C 1
ATOM 1478 O O . ALA B 1 33 ? 71.910 53.681 66.397 1.00 24.48 63 ALA B O 1
ATOM 1480 N N . ARG B 1 34 ? 73.187 52.610 67.909 1.00 19.71 64 ARG B N 1
ATOM 1481 C CA . ARG B 1 34 ? 74.198 52.314 66.902 1.00 22.80 64 ARG B CA 1
ATOM 1482 C C . ARG B 1 34 ? 74.916 51.026 67.250 1.00 24.01 64 ARG B C 1
ATOM 1483 O O . ARG B 1 34 ? 74.870 50.545 68.387 1.00 25.24 64 ARG B O 1
ATOM 1491 N N . GLY B 1 35 ? 75.599 50.486 66.242 1.00 21.08 65 GLY B N 1
ATOM 1492 C CA . GLY B 1 35 ? 76.585 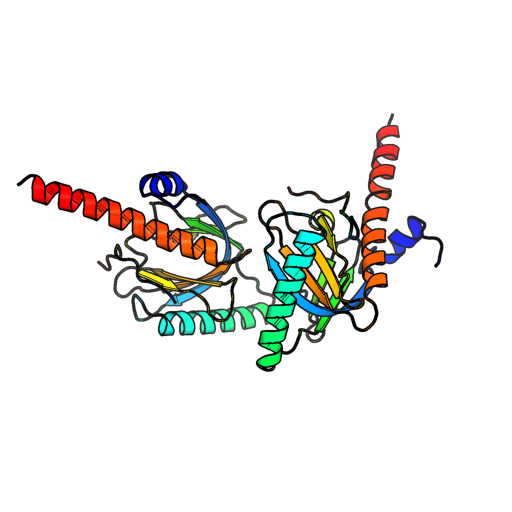49.461 66.451 1.00 22.11 65 GLY B CA 1
ATOM 1493 C C . GLY B 1 35 ? 76.385 48.258 65.561 1.00 23.38 65 GLY B C 1
ATOM 1494 O O . GLY B 1 35 ? 75.263 47.735 65.468 1.00 20.62 65 GLY B O 1
ATOM 1495 N N . ASP B 1 36 ? 77.471 47.829 64.905 1.00 18.94 66 ASP B N 1
ATOM 1496 C CA . ASP B 1 36 ? 77.456 46.607 64.106 1.00 22.05 66 ASP B CA 1
ATOM 1497 C C . ASP B 1 36 ? 76.981 45.427 64.934 1.00 23.15 66 ASP B C 1
ATOM 1498 O O . ASP B 1 36 ? 76.132 44.646 64.491 1.00 17.79 66 ASP B O 1
ATOM 1503 N N . LYS B 1 37 ? 77.560 45.254 66.126 1.00 21.53 67 LYS B N 1
ATOM 1504 C CA . LYS B 1 37 ? 77.274 44.042 66.886 1.00 22.38 67 LYS B CA 1
ATOM 1505 C C . LYS B 1 37 ? 75.866 44.085 67.458 1.00 22.94 67 LYS B C 1
ATOM 1506 O O . LYS B 1 37 ? 75.147 43.084 67.409 1.00 21.08 67 LYS B O 1
ATOM 1512 N N . MET B 1 38 ? 75.444 45.239 67.986 1.00 21.29 68 MET B N 1
ATOM 1513 C CA . MET B 1 38 ? 74.073 45.355 68.475 1.00 22.83 68 MET B CA 1
ATOM 1514 C C . MET B 1 38 ? 73.076 45.079 67.359 1.00 23.52 68 MET B C 1
ATOM 1515 O O . MET B 1 38 ? 72.086 44.358 67.548 1.00 21.30 68 MET B O 1
ATOM 1520 N N . SER B 1 39 ? 73.327 45.646 66.183 1.00 20.28 69 SER B N 1
ATOM 1521 C CA . SER B 1 39 ? 72.452 45.423 65.042 1.00 20.14 69 SER B CA 1
ATOM 1522 C C . SER B 1 39 ? 72.449 43.961 64.616 1.00 22.98 69 SER B C 1
ATOM 1523 O O . SER B 1 39 ? 71.394 43.404 64.279 1.00 20.78 69 SER B O 1
ATOM 1526 N N . GLN B 1 40 ? 73.622 43.323 64.602 1.00 21.52 70 GLN B N 1
ATOM 1527 C CA . GLN B 1 40 ? 73.653 41.931 64.175 1.00 22.12 70 GLN B CA 1
ATOM 1528 C C . GLN B 1 40 ? 72.978 41.029 65.208 1.00 23.04 70 GLN B C 1
ATOM 1529 O O . GLN B 1 40 ? 72.322 40.047 64.842 1.00 22.23 70 GLN B O 1
ATOM 1535 N N . ASP B 1 41 ? 73.139 41.336 66.500 1.00 20.84 71 ASP B N 1
ATOM 1536 C CA . ASP B 1 41 ? 72.392 40.620 67.534 1.00 21.58 71 ASP B CA 1
ATOM 1537 C C . ASP B 1 41 ? 70.898 40.666 67.250 1.00 23.22 71 ASP B C 1
ATOM 1538 O O . ASP B 1 41 ? 70.194 39.655 67.371 1.00 23.76 71 ASP B O 1
ATOM 1543 N N . SER B 1 42 ? 70.400 41.856 66.906 1.00 20.40 72 SER B N 1
ATOM 1544 C CA . SER B 1 42 ? 68.986 42.047 66.597 1.00 19.39 72 SER B CA 1
ATOM 1545 C C . SER B 1 42 ? 68.593 41.293 65.329 1.00 25.08 72 SER B C 1
ATOM 1546 O O . SER B 1 42 ? 67.569 40.595 65.297 1.00 23.64 72 SER B O 1
ATOM 1549 N N . MET B 1 43 ? 69.394 41.427 64.267 1.00 20.62 73 MET B N 1
ATOM 1550 C CA . MET B 1 43 ? 69.127 40.676 63.042 1.00 22.23 73 MET B CA 1
ATOM 1551 C C . MET B 1 43 ? 69.038 39.176 63.321 1.00 22.20 73 MET B C 1
ATOM 1552 O O . MET B 1 43 ? 68.146 38.496 62.802 1.00 25.67 73 MET B O 1
ATOM 1557 N N . MET B 1 44 ? 69.969 38.641 64.120 1.00 20.33 74 MET B N 1
ATOM 1558 C CA . MET B 1 44 ? 69.966 37.206 64.409 1.00 22.97 74 MET B CA 1
ATOM 1559 C C . MET B 1 44 ? 68.722 36.799 65.186 1.00 21.20 74 MET B C 1
ATOM 1560 O O . MET B 1 44 ? 68.137 35.743 64.922 1.00 24.19 74 MET B O 1
ATOM 1565 N N . LYS B 1 45 ? 68.334 37.597 66.176 1.00 19.94 75 LYS B N 1
ATOM 1566 C CA . LYS B 1 45 ? 67.109 37.312 66.921 1.00 21.51 75 LYS B CA 1
ATOM 1567 C C . LYS B 1 45 ? 65.900 37.315 66.001 1.00 23.11 75 LYS B C 1
ATOM 1568 O O . LYS B 1 45 ? 65.047 36.424 66.071 1.00 22.65 75 LYS B O 1
ATOM 1574 N N . LEU B 1 46 ? 65.800 38.330 65.144 1.00 20.47 76 LEU B N 1
ATOM 1575 C CA . LEU B 1 46 ? 64.651 38.450 64.254 1.00 23.64 76 LEU B CA 1
ATOM 1576 C C . LEU B 1 46 ? 64.633 37.341 63.212 1.00 23.93 76 LEU B C 1
ATOM 1577 O O . LEU B 1 46 ? 63.559 36.854 62.836 1.00 23.56 76 LEU B O 1
ATOM 1582 N N . LYS B 1 47 ? 65.804 36.954 62.712 1.00 22.32 77 LYS B N 1
ATOM 1583 C CA . LYS B 1 47 ? 65.867 35.826 61.788 1.00 25.74 77 LYS B CA 1
ATOM 1584 C C . LYS B 1 47 ? 65.527 34.515 62.485 1.00 27.52 77 LYS B C 1
ATOM 1585 O O . LYS B 1 47 ? 64.870 33.646 61.897 1.00 27.42 77 LYS B O 1
ATOM 1591 N N . GLY B 1 48 ? 65.980 34.344 63.727 1.00 22.65 78 GLY B N 1
ATOM 1592 C CA . GLY B 1 48 ? 65.581 33.169 64.490 1.00 25.70 78 GLY B CA 1
ATOM 1593 C C . GLY B 1 48 ? 64.080 33.106 64.696 1.00 24.64 78 GLY B C 1
ATOM 1594 O O . GLY B 1 48 ? 63.457 32.049 64.543 1.00 25.10 78 GLY B O 1
ATOM 1595 N N . MET B 1 49 ? 63.474 34.244 65.038 1.00 21.69 79 MET B N 1
ATOM 1596 C CA . MET B 1 49 ? 62.021 34.287 65.187 1.00 26.50 79 MET B CA 1
ATOM 1597 C C . MET B 1 49 ? 61.312 33.999 63.863 1.00 35.18 79 MET B C 1
ATOM 1598 O O . MET B 1 49 ? 60.269 33.331 63.842 1.00 27.92 79 MET B O 1
ATOM 1603 N N . ALA B 1 50 ? 61.847 34.519 62.753 1.00 25.78 80 ALA B N 1
ATOM 1604 C CA . ALA B 1 50 ? 61.239 34.271 61.448 1.00 31.66 80 ALA B CA 1
ATOM 1605 C C . ALA B 1 50 ? 61.371 32.808 61.049 1.00 34.54 80 ALA B C 1
ATOM 1606 O O . ALA B 1 50 ? 60.446 32.234 60.464 1.00 35.29 80 ALA B O 1
ATOM 1608 N N . ALA B 1 51 ? 62.519 32.193 61.343 1.00 27.50 81 ALA B N 1
ATOM 1609 C CA . ALA B 1 51 ? 62.698 30.772 61.063 1.00 33.92 81 ALA B CA 1
ATOM 1610 C C . ALA B 1 51 ? 61.733 29.928 61.883 1.00 38.78 81 ALA B C 1
ATOM 1611 O O . ALA B 1 51 ? 61.180 28.938 61.385 1.00 39.66 81 ALA B O 1
ATOM 1613 N N . ALA B 1 52 ? 61.525 30.294 63.152 1.00 30.85 82 ALA B N 1
ATOM 1614 C CA . ALA B 1 52 ? 60.556 29.576 63.969 1.00 36.89 82 ALA B CA 1
ATOM 1615 C C . ALA B 1 52 ? 59.141 29.840 63.477 1.00 41.05 82 ALA B C 1
ATOM 1616 O O . ALA B 1 52 ? 58.281 28.957 63.533 1.00 51.41 82 ALA B O 1
ATOM 1618 N N . GLY B 1 53 ? 58.889 31.051 62.985 1.00 36.72 83 GLY B N 1
ATOM 1619 C CA . GLY B 1 53 ? 57.602 31.346 62.383 1.00 52.37 83 GLY B CA 1
ATOM 1620 C C . GLY B 1 53 ? 57.438 30.684 61.029 1.00 61.02 83 GLY B C 1
ATOM 1621 O O . GLY B 1 53 ? 56.420 30.040 60.762 1.00 55.96 83 GLY B O 1
ATO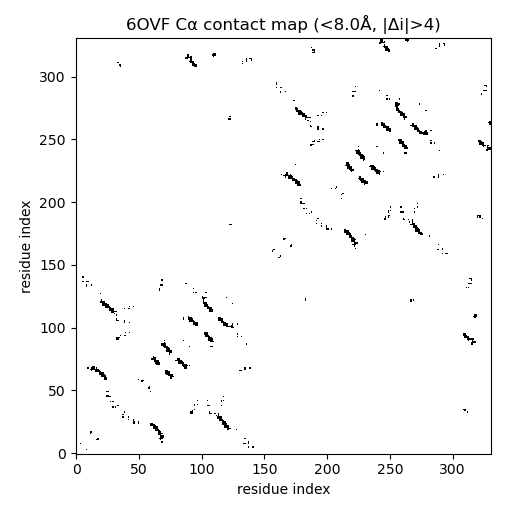M 1622 N N . ARG B 1 54 ? 58.430 30.856 60.148 0.91 60.73 84 ARG B N 1
ATOM 1623 C CA . ARG B 1 54 ? 58.353 30.214 58.843 0.91 51.30 84 ARG B CA 1
ATOM 1624 C C . ARG B 1 54 ? 58.270 28.706 58.981 0.91 65.82 84 ARG B C 1
ATOM 1625 O O . ARG B 1 54 ? 57.736 28.038 58.088 0.91 68.34 84 ARG B O 1
ATOM 1633 N N . SER B 1 55 ? 58.789 28.153 60.084 1.00 65.38 85 SER B N 1
ATOM 1634 C CA . SER B 1 55 ? 58.376 26.819 60.498 1.00 63.60 85 SER B CA 1
ATOM 1635 C C . SER B 1 55 ? 56.866 26.747 60.536 1.00 75.42 85 SER B C 1
ATOM 1636 O O . SER B 1 55 ? 56.249 26.098 59.693 1.00 77.63 85 SER B O 1
ATOM 1639 N N . GLN B 1 56 ? 56.251 27.477 61.455 1.00 75.24 86 GLN B N 1
ATOM 1640 C CA . GLN B 1 56 ? 54.798 27.536 61.548 1.00 67.32 86 GLN B CA 1
ATOM 1641 C C . GLN B 1 56 ? 54.120 28.071 60.279 1.00 70.36 86 GLN B C 1
ATOM 1642 O O . GLN B 1 56 ? 52.943 28.445 60.324 1.00 74.21 86 GLN B O 1
ATOM 1648 N N . GLY B 1 57 ? 54.815 28.087 59.135 1.00 64.70 87 GLY B N 1
ATOM 1649 C CA . GLY B 1 57 ? 54.189 28.486 57.884 1.00 69.73 87 GLY B CA 1
ATOM 1650 C C . GLY B 1 57 ? 53.877 29.965 57.816 1.00 75.93 87 GLY B C 1
ATOM 1651 O O . GLY B 1 57 ? 52.733 30.341 57.570 1.00 78.64 87 GLY B O 1
ATOM 1652 N N . GLN B 1 58 ? 54.886 30.801 58.054 1.00 68.08 88 GLN B N 1
ATOM 1653 C CA . GLN B 1 58 ? 54.759 32.250 58.178 1.00 66.85 88 GLN B CA 1
ATOM 1654 C C . GLN B 1 58 ? 55.246 32.930 56.907 1.00 61.58 88 GLN B C 1
ATOM 1655 O O . GLN B 1 58 ? 56.332 32.617 56.411 1.00 68.76 88 GLN B O 1
ATOM 1661 N N . HIS B 1 59 ? 54.464 33.874 56.398 0.84 74.56 89 HIS B N 1
ATOM 1662 C CA . HIS B 1 59 ? 54.851 34.639 55.223 0.84 71.59 89 HIS B CA 1
ATOM 1663 C C . HIS B 1 59 ? 55.401 35.993 55.649 0.84 64.32 89 HIS B C 1
ATOM 1664 O O . HIS B 1 59 ? 54.896 36.615 56.590 0.84 61.83 89 HIS B O 1
ATOM 1671 N N . LYS B 1 60 ? 56.424 36.456 54.936 1.00 60.84 90 LYS B N 1
ATOM 1672 C CA . LYS B 1 60 ? 56.996 37.771 55.187 1.00 48.61 90 LYS B CA 1
ATOM 1673 C C . LYS B 1 60 ? 56.241 38.827 54.395 1.00 46.03 90 LYS B C 1
ATOM 1674 O O . LYS B 1 60 ? 55.885 38.617 53.233 1.00 46.95 90 LYS B O 1
ATOM 1680 N N . GLN B 1 61 ? 55.994 39.965 55.034 1.00 42.16 91 GLN B N 1
ATOM 1681 C CA . GLN B 1 61 ? 55.219 41.019 54.399 1.00 45.85 91 GLN B CA 1
ATOM 1682 C C . GLN B 1 61 ? 55.996 41.640 53.243 1.00 49.98 91 GLN B C 1
ATOM 1683 O O . GLN B 1 61 ? 57.146 42.065 53.404 1.00 39.17 91 GLN B O 1
ATOM 1689 N N . ARG B 1 62 ? 55.368 41.681 52.071 1.00 37.42 92 ARG B N 1
ATOM 1690 C CA . ARG B 1 62 ? 55.964 42.340 50.921 1.00 40.15 92 ARG B CA 1
ATOM 1691 C C . ARG B 1 62 ? 55.770 43.838 51.076 1.00 39.04 92 ARG B C 1
ATOM 1692 O O . ARG B 1 62 ? 54.654 44.302 51.329 1.00 33.95 92 ARG B O 1
ATOM 1700 N N . ILE B 1 63 ? 56.864 44.592 50.954 1.00 29.35 93 ILE B N 1
ATOM 1701 C CA . ILE B 1 63 ? 56.850 46.021 51.221 1.00 26.86 93 ILE B CA 1
ATOM 1702 C C . ILE B 1 63 ? 57.585 46.756 50.112 1.00 23.85 93 ILE B C 1
ATOM 1703 O O . ILE B 1 63 ? 58.322 46.166 49.319 1.00 27.87 93 ILE B O 1
ATOM 1708 N N . TRP B 1 64 ? 57.362 48.068 50.065 1.00 27.28 94 TRP B N 1
ATOM 1709 C CA . TRP B 1 64 ? 58.278 49.004 49.434 1.00 29.93 94 TRP B CA 1
ATOM 1710 C C . TRP B 1 64 ? 59.123 49.652 50.522 1.00 31.96 94 TRP B C 1
ATOM 1711 O O . TRP B 1 64 ? 58.607 50.022 51.582 1.00 29.67 94 TRP B O 1
ATOM 1722 N N . VAL B 1 65 ? 60.419 49.780 50.261 1.00 31.78 95 VAL B N 1
ATOM 1723 C CA . VAL B 1 65 ? 61.297 50.628 51.055 1.00 27.73 95 VAL B CA 1
ATOM 1724 C C . VAL B 1 65 ? 61.478 51.909 50.259 1.00 22.86 95 VAL B C 1
ATOM 1725 O O . VAL B 1 65 ? 62.092 51.900 49.189 1.00 27.84 95 VAL B O 1
ATOM 1729 N N . ASN B 1 66 ? 60.895 52.997 50.746 1.00 27.76 96 ASN B N 1
ATOM 1730 C CA . ASN B 1 66 ? 60.917 54.279 50.061 1.00 28.01 96 ASN B CA 1
ATOM 1731 C C . ASN B 1 66 ? 61.946 55.192 50.727 1.00 29.14 96 ASN B C 1
ATOM 1732 O O . ASN B 1 66 ? 61.877 55.428 51.936 1.00 28.46 96 ASN B O 1
ATOM 1737 N N . ILE B 1 67 ? 62.884 55.707 49.933 1.00 27.72 97 ILE B N 1
ATOM 1738 C CA . ILE B 1 67 ? 64.039 56.462 50.421 1.00 26.53 97 ILE B CA 1
ATOM 1739 C C . ILE B 1 67 ? 63.998 57.827 49.759 1.00 26.92 97 ILE B C 1
ATOM 1740 O O . ILE B 1 67 ? 64.107 57.922 48.531 1.00 29.40 97 ILE B O 1
ATOM 1745 N N . SER B 1 68 ? 63.848 58.882 50.563 1.00 26.16 98 SER B N 1
ATOM 1746 C CA . SER B 1 68 ? 63.779 60.237 50.035 1.00 28.08 98 SER B CA 1
ATOM 1747 C C . SER B 1 68 ? 64.326 61.215 51.068 1.00 27.27 98 SER B C 1
ATOM 1748 O O . SER B 1 68 ? 64.678 60.840 52.189 1.00 25.63 98 SER B O 1
ATOM 1751 N N . LEU B 1 69 ? 64.330 62.499 50.699 1.00 27.46 99 LEU B N 1
ATOM 1752 C CA . LEU B 1 69 ? 64.718 63.534 51.647 1.00 30.15 99 LEU B CA 1
ATOM 1753 C C . LEU B 1 69 ? 63.827 63.529 52.878 1.00 31.88 99 LEU B C 1
ATOM 1754 O O . LEU B 1 69 ? 64.229 64.041 53.928 1.00 31.55 99 LEU B O 1
ATOM 1759 N N . SER B 1 70 ? 62.639 62.947 52.777 1.00 25.35 100 SER B N 1
ATOM 1760 C CA . SER B 1 70 ? 61.745 62.791 53.917 1.00 32.01 100 SER B CA 1
ATOM 1761 C C . SER B 1 70 ? 62.108 61.608 54.802 1.00 32.20 100 SER B C 1
ATOM 1762 O O . SER B 1 70 ? 61.464 61.409 55.833 1.00 34.00 100 SER B O 1
ATOM 1765 N N . GLY B 1 71 ? 63.110 60.815 54.438 1.00 28.99 101 GLY B N 1
ATOM 1766 C CA . GLY B 1 71 ? 63.506 59.720 55.301 1.00 28.87 101 GLY B CA 1
ATOM 1767 C C . GLY B 1 71 ? 63.157 58.373 54.708 1.00 27.87 101 GLY B C 1
ATOM 1768 O O . GLY B 1 71 ? 63.207 58.207 53.486 1.00 27.36 101 GLY B O 1
ATOM 1769 N N . ILE B 1 72 ? 62.810 57.403 55.551 1.00 26.91 102 ILE B N 1
ATOM 1770 C CA . ILE B 1 72 ? 62.437 56.066 55.101 1.00 25.77 102 ILE B CA 1
ATOM 1771 C C . ILE B 1 72 ? 60.950 55.859 55.351 1.00 32.44 102 ILE B C 1
ATOM 1772 O O . ILE B 1 72 ? 60.448 56.170 56.437 1.00 30.17 102 ILE B O 1
ATOM 1777 N N . LYS B 1 73 ? 60.253 55.312 54.360 1.00 29.06 103 LYS B N 1
ATOM 1778 C CA . LYS B 1 73 ? 58.884 54.851 54.538 1.00 28.66 103 LYS B CA 1
ATOM 1779 C C . LYS B 1 73 ? 58.817 53.374 54.194 1.00 25.54 103 LYS B C 1
ATOM 1780 O O . LYS B 1 73 ? 59.388 52.940 53.190 1.00 29.47 103 LYS B O 1
ATOM 1786 N N . ILE B 1 74 ? 58.164 52.606 55.054 1.00 27.05 104 ILE B N 1
ATOM 1787 C CA . ILE B 1 74 ? 57.875 51.205 54.805 1.00 27.63 104 ILE B CA 1
ATOM 1788 C C . ILE B 1 74 ? 56.422 51.150 54.358 1.00 34.80 104 ILE B C 1
ATOM 1789 O O . ILE B 1 74 ? 55.525 51.526 55.119 1.00 29.07 104 ILE B O 1
ATOM 1794 N N . ILE B 1 75 ? 56.188 50.714 53.124 1.00 29.21 105 ILE B N 1
ATOM 1795 C CA . ILE B 1 75 ? 54.857 50.736 52.523 1.00 34.82 105 ILE B CA 1
ATOM 1796 C C . ILE B 1 75 ? 54.438 49.308 52.198 1.00 33.62 105 ILE B C 1
ATOM 1797 O O . ILE B 1 75 ? 55.190 48.563 51.565 1.00 35.46 105 ILE B O 1
ATOM 1802 N N . ASP B 1 76 ? 53.250 48.925 52.649 1.00 35.00 106 ASP B N 1
ATOM 1803 C CA . ASP B 1 76 ? 52.688 47.637 52.271 1.00 38.12 106 ASP B CA 1
ATOM 1804 C C . ASP B 1 76 ? 52.514 47.578 50.760 1.00 33.52 106 ASP B C 1
ATOM 1805 O O . ASP B 1 76 ? 51.894 48.462 50.165 1.00 36.93 106 ASP B O 1
ATOM 1810 N N . GLU B 1 77 ? 53.089 46.558 50.129 1.00 34.56 107 GLU B N 1
ATOM 1811 C CA . GLU B 1 77 ? 53.096 46.529 48.669 1.00 37.44 107 GLU B CA 1
ATOM 1812 C C . GLU B 1 77 ? 51.679 46.464 48.110 1.00 47.87 107 GLU B C 1
ATOM 1813 O O . GLU B 1 77 ? 51.318 47.237 47.214 1.00 49.92 107 GLU B O 1
ATOM 1819 N N . LYS B 1 78 ? 50.850 45.575 48.654 1.00 45.02 108 LYS B N 1
ATOM 1820 C CA . LYS B 1 78 ? 49.588 45.272 47.984 1.00 61.70 108 LYS B CA 1
ATOM 1821 C C . LYS B 1 78 ? 48.533 46.352 48.248 1.00 52.98 108 LYS B C 1
ATOM 1822 O O . LYS B 1 78 ? 47.794 46.743 47.339 1.00 60.19 108 LYS B O 1
ATOM 1828 N N . THR B 1 79 ? 48.438 46.850 49.486 1.00 46.47 109 THR B N 1
ATOM 1829 C CA . THR B 1 79 ? 47.483 47.914 49.797 1.00 47.39 109 THR B CA 1
ATOM 1830 C C . THR B 1 79 ? 48.052 49.307 49.610 1.00 52.33 109 THR B C 1
ATOM 1831 O O . THR B 1 79 ? 47.281 50.265 49.511 1.00 51.19 109 THR B O 1
ATOM 1835 N N . GLY B 1 80 ? 49.374 49.447 49.576 1.00 56.38 110 GLY B N 1
ATOM 1836 C CA . GLY B 1 80 ? 49.953 50.758 49.373 1.00 44.17 110 GLY B CA 1
ATOM 1837 C C . GLY B 1 80 ? 49.886 51.689 50.562 1.00 42.94 110 GLY B C 1
ATOM 1838 O O . GLY B 1 80 ? 50.217 52.873 50.420 1.00 49.49 110 GLY B O 1
ATOM 1839 N N . VAL B 1 81 ? 49.475 51.203 51.732 1.00 39.92 111 VAL B N 1
ATOM 1840 C CA . VAL B 1 81 ? 49.417 52.049 52.920 1.00 41.81 111 VAL B CA 1
ATOM 1841 C C . VAL B 1 81 ? 50.818 52.212 53.494 1.00 45.99 111 VAL B C 1
ATOM 1842 O O . VAL B 1 81 ? 51.599 51.255 53.556 1.00 39.46 111 VAL B O 1
ATOM 1846 N N . ILE B 1 82 ? 51.135 53.431 53.921 1.00 44.71 112 ILE B N 1
ATOM 1847 C CA . ILE B 1 82 ? 52.371 53.697 54.650 1.00 39.92 112 ILE B CA 1
ATOM 1848 C C . ILE B 1 82 ? 52.245 53.088 56.045 1.00 40.87 112 ILE B C 1
ATOM 1849 O O . ILE B 1 82 ? 51.435 53.539 56.858 1.00 44.07 112 ILE B O 1
ATOM 1854 N N . GLU B 1 83 ? 53.049 52.067 56.332 1.00 38.23 113 GLU B N 1
ATOM 1855 C CA . GLU B 1 83 ? 53.008 51.430 57.641 1.00 34.40 113 GLU B CA 1
ATOM 1856 C C . GLU B 1 83 ? 54.000 52.026 58.628 1.00 41.85 113 GLU B C 1
ATOM 1857 O O . GLU B 1 83 ? 53.735 52.025 59.833 1.00 33.86 113 GLU B O 1
ATOM 1863 N N . HIS B 1 84 ? 55.136 52.524 58.146 1.00 35.82 114 HIS B N 1
ATOM 1864 C CA . HIS B 1 84 ? 56.167 53.098 58.994 1.00 31.16 114 HIS B CA 1
ATOM 1865 C C . HIS B 1 84 ? 56.771 54.284 58.269 1.00 36.04 114 HIS B C 1
ATOM 1866 O O . HIS B 1 84 ? 56.902 54.262 57.042 1.00 31.05 114 HIS B O 1
ATOM 1873 N N . GLU B 1 85 ? 57.139 55.309 59.034 1.00 36.73 115 GLU B N 1
ATOM 1874 C CA . GLU B 1 85 ? 57.658 56.547 58.465 1.00 42.16 115 GLU B CA 1
ATOM 1875 C C . GLU B 1 85 ? 58.698 57.102 59.425 1.00 43.11 115 GLU B C 1
ATOM 1876 O O . GLU B 1 85 ? 58.348 57.472 60.547 1.00 31.46 115 GLU B O 1
ATOM 1882 N N . HIS B 1 86 ? 59.957 57.149 58.994 1.00 32.32 116 HIS B N 1
ATOM 1883 C CA . HIS B 1 86 ? 61.067 57.608 59.836 1.00 32.02 116 HIS B CA 1
ATOM 1884 C C . HIS B 1 86 ? 61.781 58.757 59.144 1.00 28.58 116 HIS B C 1
ATOM 1885 O O . HIS B 1 86 ? 62.414 58.540 58.094 1.00 29.86 116 HIS B O 1
ATOM 1892 N N . PRO B 1 87 ? 61.727 59.976 59.680 1.00 31.66 117 PRO B N 1
ATOM 1893 C CA . PRO B 1 87 ? 62.478 61.078 59.076 1.00 29.84 117 PRO B CA 1
ATOM 1894 C C . PRO B 1 87 ? 63.976 60.849 59.232 1.00 24.57 117 PRO B C 1
ATOM 1895 O O . PRO B 1 87 ? 64.425 60.101 60.103 1.00 24.33 117 PRO B O 1
ATOM 1899 N N . VAL B 1 88 ? 64.753 61.520 58.372 1.00 25.61 118 VAL B N 1
ATOM 1900 C CA . VAL B 1 88 ? 66.202 61.310 58.345 1.00 27.26 118 VAL B CA 1
ATOM 1901 C C . VAL B 1 88 ? 66.820 61.576 59.719 1.00 27.05 118 VAL B C 1
ATOM 1902 O O . VAL B 1 88 ? 67.743 60.870 60.148 1.00 23.58 118 VAL B O 1
ATOM 1906 N N . ASN B 1 89 ? 66.321 62.581 60.440 1.00 25.41 119 ASN B N 1
ATOM 1907 C CA . ASN B 1 89 ? 66.978 62.925 61.697 1.00 28.05 119 ASN B CA 1
ATOM 1908 C C . ASN B 1 89 ? 66.615 61.979 62.841 1.00 25.02 119 ASN B C 1
ATOM 1909 O O . ASN B 1 89 ? 67.128 62.149 63.954 1.00 26.30 119 ASN B O 1
ATOM 1914 N N . LYS B 1 90 ? 65.772 60.977 62.589 1.00 23.08 120 LYS B N 1
ATOM 1915 C CA . LYS B 1 90 ? 65.456 59.939 63.566 1.00 22.59 120 LYS B CA 1
ATOM 1916 C C . LYS B 1 90 ? 66.090 58.590 63.240 1.00 26.22 120 LYS B C 1
ATOM 1917 O O . LYS B 1 90 ? 65.945 57.651 64.026 1.00 28.25 120 LYS B O 1
ATOM 1923 N N . ILE B 1 91 ? 66.799 58.466 62.120 1.00 21.88 121 ILE B N 1
ATOM 1924 C CA . ILE B 1 91 ? 67.487 57.226 61.766 1.00 21.63 121 ILE B CA 1
ATOM 1925 C C . ILE B 1 91 ? 68.932 57.380 62.211 1.00 22.63 121 ILE B C 1
ATOM 1926 O O . ILE B 1 91 ? 69.626 58.314 61.790 1.00 23.45 12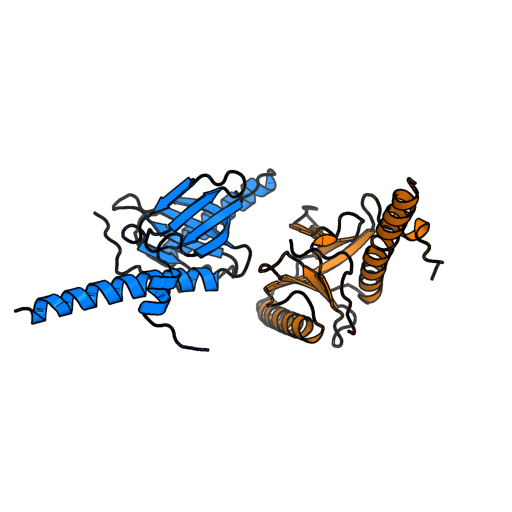1 ILE B O 1
ATOM 1931 N N . SER B 1 92 ? 69.394 56.499 63.080 1.00 21.44 122 SER B N 1
ATOM 1932 C CA . SER B 1 92 ? 70.718 56.712 63.645 1.00 23.85 122 SER B CA 1
ATOM 1933 C C . SER B 1 92 ? 71.804 55.834 63.039 1.00 24.29 122 SER B C 1
ATOM 1934 O O . SER B 1 92 ? 72.972 56.241 63.042 1.00 22.76 122 SER B O 1
ATOM 1937 N N . PHE B 1 93 ? 71.462 54.669 62.496 1.00 19.37 123 PHE B N 1
ATOM 1938 C CA . PHE B 1 93 ? 72.491 53.717 62.109 1.00 17.57 123 PHE B CA 1
ATOM 1939 C C . PHE B 1 93 ? 71.953 52.823 61.008 1.00 20.61 123 PHE B C 1
ATOM 1940 O O . PHE B 1 93 ? 70.818 52.351 61.096 1.00 20.69 123 PHE B O 1
ATOM 1948 N N . ILE B 1 94 ? 72.772 52.572 59.992 1.00 19.31 124 ILE B N 1
ATOM 1949 C CA . ILE B 1 94 ? 72.455 51.609 58.935 1.00 18.98 124 ILE B CA 1
ATOM 1950 C C . ILE B 1 94 ? 73.395 50.431 59.096 1.00 22.03 124 ILE B C 1
ATOM 1951 O O . ILE B 1 94 ? 74.619 50.615 59.153 1.00 18.91 124 ILE B O 1
ATOM 1956 N N . ALA B 1 95 ? 72.829 49.226 59.159 1.00 19.23 125 ALA B N 1
ATOM 1957 C CA . ALA B 1 95 ? 73.580 48.013 59.447 1.00 16.36 125 ALA B CA 1
ATOM 1958 C C . ALA B 1 95 ? 73.632 47.119 58.217 1.00 21.26 125 ALA B C 1
ATOM 1959 O O . ALA B 1 95 ? 72.605 46.874 57.576 1.00 21.32 125 ALA B O 1
ATOM 1961 N N . ARG B 1 96 ? 74.825 46.630 57.901 1.00 21.47 126 ARG B N 1
ATOM 1962 C CA . ARG B 1 96 ? 74.984 45.549 56.939 1.00 24.55 126 ARG B CA 1
ATOM 1963 C C . ARG B 1 96 ? 74.887 44.214 57.671 1.00 25.93 126 ARG B C 1
ATOM 1964 O O . ARG B 1 96 ? 75.000 44.147 58.897 1.00 27.93 126 ARG B O 1
ATOM 1972 N N . ASP B 1 97 ? 74.660 43.145 56.913 1.00 25.16 127 ASP B N 1
ATOM 1973 C CA . ASP B 1 97 ? 74.522 41.796 57.472 1.00 22.86 127 ASP B CA 1
ATOM 1974 C C . ASP B 1 97 ? 75.630 40.947 56.853 1.00 25.00 127 ASP B C 1
ATOM 1975 O O . ASP B 1 97 ? 75.520 40.525 55.698 1.00 27.04 127 ASP B O 1
ATOM 1980 N N . VAL B 1 98 ? 76.684 40.681 57.628 1.00 25.28 128 VAL B N 1
ATOM 1981 C CA . VAL B 1 98 ? 77.816 39.918 57.116 1.00 33.11 128 VAL B CA 1
ATOM 1982 C C . VAL B 1 98 ? 77.440 38.484 56.771 1.00 34.69 128 VAL B C 1
ATOM 1983 O O . VAL B 1 98 ? 78.172 37.823 56.029 1.00 30.57 128 VAL B O 1
ATOM 1987 N N . THR B 1 99 ? 76.319 37.980 57.272 1.00 31.07 129 THR B N 1
ATOM 1988 C CA . THR B 1 99 ? 75.907 36.612 56.973 1.00 28.97 129 THR B CA 1
ATOM 1989 C C . THR B 1 99 ? 75.016 36.510 55.744 1.00 31.82 129 THR B C 1
ATOM 1990 O O . THR B 1 99 ? 74.694 35.393 55.327 1.00 38.91 129 THR B O 1
ATOM 1994 N N . ASP B 1 100 ? 74.606 37.632 55.150 1.00 28.47 130 ASP B N 1
ATOM 1995 C CA . ASP B 1 100 ? 73.500 37.599 54.198 1.00 31.64 130 ASP B CA 1
ATOM 1996 C C . ASP B 1 100 ? 73.567 38.845 53.315 1.00 35.24 130 ASP B C 1
ATOM 1997 O O . ASP B 1 100 ? 73.211 39.938 53.762 1.00 31.13 130 ASP B O 1
ATOM 2002 N N . ASN B 1 101 ? 73.986 38.667 52.055 1.00 30.30 131 ASN B N 1
ATOM 2003 C CA A ASN B 1 101 ? 74.089 39.736 51.066 0.37 29.82 131 ASN B CA 1
ATOM 2004 C CA B ASN B 1 101 ? 74.092 39.853 51.218 0.63 29.38 131 ASN B CA 1
ATOM 2005 C C . ASN B 1 101 ? 72.742 40.319 50.684 1.00 31.63 131 ASN B C 1
ATOM 2006 O O . ASN B 1 101 ? 72.699 41.341 49.992 1.00 29.08 131 ASN B O 1
ATOM 2015 N N . ARG B 1 102 ? 71.645 39.646 51.048 1.00 27.59 132 ARG B N 1
ATOM 2016 C CA . ARG B 1 102 ? 70.296 40.083 50.725 1.00 25.17 132 ARG B CA 1
ATOM 2017 C C . ARG B 1 102 ? 69.537 40.585 51.957 1.00 30.95 132 ARG B C 1
ATOM 2018 O O . ARG B 1 102 ? 68.303 40.559 51.978 1.00 30.37 132 ARG B O 1
ATOM 2026 N N . ALA B 1 103 ? 70.246 41.013 52.996 1.00 21.87 133 ALA B N 1
ATOM 2027 C CA . ALA B 1 103 ? 69.600 41.585 54.168 1.00 26.38 133 ALA B CA 1
ATOM 2028 C C . ALA B 1 103 ? 70.374 42.808 54.628 1.00 26.06 133 ALA B C 1
ATOM 2029 O O . ALA B 1 103 ? 71.585 42.904 54.424 1.00 23.61 133 ALA B O 1
ATOM 2031 N N . PHE B 1 104 ? 69.654 43.734 55.260 1.00 23.69 134 PHE B N 1
ATOM 2032 C CA . PHE B 1 104 ? 70.243 44.880 55.945 1.00 24.94 134 PHE B CA 1
ATOM 2033 C C . PHE B 1 104 ? 69.228 45.372 56.965 1.00 26.87 134 PHE B C 1
ATOM 2034 O O . PHE B 1 104 ? 68.101 44.869 57.042 1.00 25.13 134 PHE B O 1
ATOM 2042 N N . GLY B 1 105 ? 69.627 46.376 57.738 1.00 22.69 135 GLY B N 1
ATOM 2043 C CA . GLY B 1 105 ? 68.692 46.961 58.677 1.00 22.24 135 GLY B CA 1
ATOM 2044 C C . GLY B 1 105 ? 69.081 48.376 59.029 1.00 24.93 135 GLY B C 1
ATOM 2045 O O . GLY B 1 105 ? 70.133 48.885 58.624 1.00 20.94 135 GLY B O 1
ATOM 2046 N N . TYR B 1 106 ? 68.210 49.014 59.799 1.00 22.92 136 TYR B N 1
ATOM 2047 C CA . TYR B 1 106 ? 68.530 50.346 60.286 1.00 21.27 136 TYR B CA 1
ATOM 2048 C C . TYR B 1 106 ? 67.934 50.528 61.668 1.00 21.91 136 TYR B C 1
ATOM 2049 O O . TYR B 1 106 ? 66.918 49.917 62.013 1.00 23.81 136 TYR B O 1
ATOM 2058 N N . VAL B 1 107 ? 68.609 51.349 62.460 1.00 19.44 137 VAL B N 1
ATOM 2059 C CA . VAL B 1 107 ? 68.194 51.707 63.807 1.00 19.41 137 VAL B CA 1
ATOM 2060 C C . VAL B 1 107 ? 67.568 53.084 63.714 1.00 26.70 137 VAL B C 1
ATOM 2061 O O . VAL B 1 107 ? 68.126 53.983 63.072 1.00 21.24 137 VAL B O 1
ATOM 2065 N N . CYS B 1 108 ? 66.398 53.251 64.314 1.00 24.51 138 CYS B N 1
ATOM 2066 C CA . CYS B 1 108 ? 65.718 54.527 64.239 1.00 24.48 138 CYS B CA 1
ATOM 2067 C C . CYS B 1 108 ? 64.994 54.772 65.551 1.00 31.03 138 CYS B C 1
ATOM 2068 O O . CYS B 1 108 ? 64.866 53.881 66.395 1.00 30.10 138 CYS B O 1
ATOM 2071 N N . GLY B 1 109 ? 64.555 56.004 65.724 1.00 32.52 139 GLY B N 1
ATOM 2072 C CA . GLY B 1 109 ? 63.833 56.418 66.906 1.00 39.76 139 GLY B CA 1
ATOM 2073 C C . GLY B 1 109 ? 64.664 57.356 67.757 1.00 39.30 139 GLY B C 1
ATOM 2074 O O . GLY B 1 109 ? 65.902 57.305 67.765 1.00 37.35 139 GLY B O 1
ATOM 2075 N N . GLY B 1 110 ? 63.978 58.232 68.482 1.00 48.57 140 GLY B N 1
ATOM 2076 C CA . GLY B 1 110 ? 64.639 59.115 69.419 1.00 44.05 140 GLY B CA 1
ATOM 2077 C C . GLY B 1 110 ? 65.177 58.349 70.610 1.00 46.86 140 GLY B C 1
ATOM 2078 O O . GLY B 1 110 ? 65.083 57.125 70.703 1.00 44.80 140 GLY B O 1
ATOM 2079 N N . GLU B 1 111 ? 65.758 59.101 71.545 1.00 45.07 141 GLU B N 1
ATOM 2080 C CA . GLU B 1 111 ? 66.318 58.500 72.749 1.00 47.67 141 GLU B CA 1
ATOM 2081 C C . GLU B 1 111 ? 65.271 57.702 73.512 1.00 50.44 141 GLU B C 1
ATOM 2082 O O . GLU B 1 111 ? 64.100 58.084 73.587 1.00 49.53 141 GLU B O 1
ATOM 2088 N N . GLY B 1 112 ? 65.708 56.578 74.076 1.00 60.15 142 GLY B N 1
ATOM 2089 C CA . GLY B 1 112 ? 64.829 55.676 74.782 1.00 55.94 142 GLY B CA 1
ATOM 2090 C C . GLY B 1 112 ? 63.829 54.934 73.926 1.00 58.31 142 GLY B C 1
ATOM 2091 O O . GLY B 1 112 ? 62.981 54.222 74.478 1.00 60.69 142 GLY B O 1
ATOM 2092 N N . GLN B 1 113 ? 63.885 55.075 72.603 1.00 41.78 143 GLN B N 1
ATOM 2093 C CA . GLN B 1 113 ? 62.926 54.411 71.723 1.00 40.61 143 GLN B CA 1
ATOM 2094 C C . GLN B 1 113 ? 63.622 53.821 70.506 1.00 42.59 143 GLN B C 1
ATOM 2095 O O . GLN B 1 113 ? 63.077 53.843 69.394 1.00 39.03 143 GLN B O 1
ATOM 2101 N N . HIS B 1 114 ? 64.826 53.274 70.696 1.00 34.73 144 HIS B N 1
ATOM 2102 C CA . HIS B 1 114 ? 65.573 52.727 69.567 1.00 28.81 144 HIS B CA 1
ATOM 2103 C C . HIS B 1 114 ? 64.942 51.425 69.094 1.00 26.17 144 HIS B C 1
ATOM 2104 O O . HIS B 1 114 ? 64.692 50.518 69.894 1.00 26.84 144 HIS B O 1
ATOM 2111 N N . GLN B 1 115 ? 64.697 51.331 67.791 1.00 26.23 145 GLN B N 1
ATOM 2112 C CA . GLN B 1 115 ? 64.190 50.118 67.173 1.00 27.85 145 GLN B CA 1
ATOM 2113 C C . GLN B 1 115 ? 65.074 49.774 65.986 1.00 24.99 145 GLN B C 1
ATOM 2114 O O . GLN B 1 115 ? 65.641 50.663 65.345 1.00 26.89 145 GLN B O 1
ATOM 2120 N N . PHE B 1 116 ? 65.157 48.484 65.686 1.00 25.85 146 PHE B N 1
ATOM 2121 C CA . PHE B 1 116 ? 65.883 47.969 64.531 1.00 26.36 146 PHE B CA 1
ATOM 2122 C C . PHE B 1 116 ? 64.875 47.386 63.551 1.00 24.34 146 PHE B C 1
ATOM 2123 O O . PHE B 1 116 ? 64.129 46.459 63.899 1.00 28.30 146 PHE B O 1
ATOM 2131 N N . PHE B 1 117 ? 64.875 47.906 62.332 1.00 22.53 147 PHE B N 1
ATOM 2132 C CA . PHE B 1 117 ? 64.069 47.381 61.237 1.00 27.03 147 PHE B CA 1
ATOM 2133 C C . PHE B 1 117 ? 64.950 46.500 60.358 1.00 27.41 147 PHE B C 1
ATOM 2134 O O . PHE B 1 117 ? 65.939 46.984 59.801 1.00 22.54 147 PHE B O 1
ATOM 2142 N N . ALA B 1 118 ? 64.595 45.219 60.232 1.00 24.34 148 ALA B N 1
ATOM 2143 C CA . ALA B 1 118 ? 65.361 44.249 59.450 1.00 23.55 148 ALA B CA 1
ATOM 2144 C C . ALA B 1 118 ? 64.648 43.946 58.138 1.00 29.28 148 ALA B C 1
ATOM 2145 O O . ALA B 1 118 ? 63.471 43.564 58.140 1.00 29.24 148 ALA B O 1
ATOM 2147 N N . ILE B 1 119 ? 65.373 44.077 57.028 1.00 23.84 149 ILE B N 1
ATOM 2148 C CA . ILE B 1 119 ? 64.796 44.072 55.690 1.00 24.35 149 ILE B CA 1
ATOM 2149 C C . ILE B 1 119 ? 65.497 43.018 54.845 1.00 32.70 149 ILE B C 1
ATOM 2150 O O . ILE B 1 119 ? 66.724 42.889 54.890 1.00 27.24 149 ILE B O 1
ATOM 2155 N N . LYS B 1 120 ? 64.718 42.274 54.061 1.00 29.30 150 LYS B N 1
ATOM 2156 C CA . LYS B 1 120 ? 65.235 41.284 53.122 1.00 25.79 150 LYS B CA 1
ATOM 2157 C C . LYS B 1 120 ? 64.960 41.767 51.702 1.00 28.34 150 LYS B C 1
ATOM 2158 O O . LYS B 1 120 ? 63.829 42.144 51.385 1.00 30.40 150 LYS B O 1
ATOM 2164 N N . THR B 1 121 ? 65.985 41.764 50.855 1.00 38.01 151 THR B N 1
ATOM 2165 C CA . THR B 1 121 ? 65.862 42.227 49.478 1.00 38.27 151 THR B CA 1
ATOM 2166 C C . THR B 1 121 ? 65.944 41.051 48.507 1.00 36.29 151 THR B C 1
ATOM 2167 O O . THR B 1 121 ? 66.455 39.982 48.839 1.00 40.93 151 THR B O 1
ATOM 2171 N N . GLY B 1 122 ? 65.445 41.271 47.285 0.90 48.50 152 GLY B N 1
ATOM 2172 C CA . GLY B 1 122 ? 65.363 40.191 46.303 0.90 37.77 152 GLY B CA 1
ATOM 2173 C C . GLY B 1 122 ? 66.719 39.713 45.822 0.90 51.53 152 GLY B C 1
ATOM 2174 O O . GLY B 1 122 ? 67.028 38.517 45.874 0.90 56.86 152 GLY B O 1
ATOM 2175 N N . GLN B 1 123 ? 67.534 40.632 45.306 0.87 41.44 153 GLN B N 1
ATOM 2176 C CA . GLN B 1 123 ? 68.946 40.367 45.115 0.87 41.87 153 GLN B CA 1
ATOM 2177 C C . GLN B 1 123 ? 69.724 41.190 46.148 0.87 46.50 153 GLN B C 1
ATOM 2178 O O . GLN B 1 123 ? 69.182 41.504 47.215 0.87 41.40 153 GLN B O 1
ATOM 2184 N N . GLN B 1 124 ? 70.967 41.531 45.837 0.82 39.33 154 GLN B N 1
ATOM 2185 C CA . GLN B 1 124 ? 71.857 42.074 46.859 0.82 40.77 154 GLN B CA 1
ATOM 2186 C C . GLN B 1 124 ? 71.328 43.385 47.435 0.82 27.95 154 GLN B C 1
ATOM 2187 O O . GLN B 1 124 ? 70.804 44.237 46.720 0.82 30.03 154 GLN B O 1
ATOM 2193 N N . ALA B 1 125 ? 71.442 43.521 48.760 1.00 33.67 155 ALA B N 1
ATOM 2194 C CA . ALA B 1 125 ? 70.922 44.680 49.480 1.00 28.30 155 ALA B CA 1
ATOM 2195 C C . ALA B 1 125 ? 71.814 45.911 49.352 1.00 24.91 155 ALA B C 1
ATOM 2196 O O . ALA B 1 125 ? 71.371 47.023 49.672 1.00 25.42 155 ALA B O 1
ATOM 2198 N N . GLU B 1 126 ? 73.044 45.739 48.875 1.00 26.78 156 GLU B N 1
ATOM 2199 C CA . GLU B 1 126 ? 74.019 46.830 48.917 1.00 27.26 156 GLU B CA 1
ATOM 2200 C C . GLU B 1 126 ? 73.579 48.094 48.176 1.00 28.31 156 GLU B C 1
ATOM 2201 O O . GLU B 1 126 ? 73.804 49.194 48.714 1.00 25.91 156 GLU B O 1
ATOM 2207 N N . PRO B 1 127 ? 72.945 48.036 46.996 1.00 30.56 157 PRO B N 1
ATOM 2208 C CA . PRO B 1 127 ? 72.470 49.288 46.379 1.00 28.71 157 PRO B CA 1
ATOM 2209 C C . PRO B 1 127 ? 71.520 50.101 47.252 1.00 27.97 157 PRO B C 1
ATOM 2210 O O . PRO B 1 127 ? 71.530 51.340 47.174 1.00 27.09 157 PRO B O 1
ATOM 2214 N N . LEU B 1 128 ? 70.670 49.461 48.059 1.00 27.46 158 LEU B N 1
ATOM 2215 C CA . LEU B 1 128 ? 69.821 50.240 48.957 1.00 27.10 158 LEU B CA 1
ATOM 2216 C C . LEU B 1 128 ? 70.655 50.893 50.047 1.00 22.44 158 LEU B C 1
ATOM 2217 O O . LEU B 1 128 ? 70.434 52.061 50.401 1.00 25.02 158 LEU B O 1
ATOM 2222 N N . VAL B 1 129 ? 71.565 50.117 50.631 1.00 24.95 159 VAL B N 1
ATOM 2223 C CA . VAL B 1 129 ? 72.432 50.616 51.692 1.00 24.13 159 VAL B CA 1
ATOM 2224 C C . VAL B 1 129 ? 73.236 51.808 51.192 1.00 22.80 159 VAL B C 1
ATOM 2225 O O . VAL B 1 129 ? 73.346 52.830 51.877 1.00 22.72 159 VAL B O 1
ATOM 2229 N N . VAL B 1 130 ? 73.774 51.708 49.974 1.00 25.50 160 VAL B N 1
ATOM 2230 C CA . VAL B 1 130 ? 74.518 52.818 49.382 1.00 18.86 160 VAL B CA 1
ATOM 2231 C C . VAL B 1 130 ? 73.613 54.023 49.170 1.00 26.32 160 VAL B C 1
ATOM 2232 O O . VAL B 1 130 ? 74.026 55.173 49.383 1.00 24.81 160 VAL B O 1
ATOM 2236 N N . ASP B 1 131 ? 72.365 53.788 48.741 1.00 22.78 161 ASP B N 1
ATOM 2237 C CA . ASP B 1 131 ? 71.421 54.893 48.607 1.00 20.37 161 ASP B CA 1
ATOM 2238 C C . ASP B 1 131 ? 71.224 55.606 49.943 1.00 25.15 161 ASP B C 1
ATOM 2239 O O . ASP B 1 131 ? 71.171 56.836 49.996 1.00 21.64 161 ASP B O 1
ATOM 2244 N N . LEU B 1 132 ? 71.108 54.845 51.038 1.00 20.74 162 LEU B N 1
ATOM 2245 C CA . LEU B 1 132 ? 70.939 55.478 52.344 1.00 19.51 162 LEU B CA 1
ATOM 2246 C C . LEU B 1 132 ? 72.188 56.244 52.749 1.00 20.82 162 LEU B C 1
ATOM 2247 O O . LEU B 1 132 ? 72.095 57.328 53.343 1.00 24.91 162 LEU B O 1
ATOM 2252 N N . LYS B 1 133 ? 73.364 55.696 52.441 1.00 21.19 163 LYS B N 1
ATOM 2253 C CA . LYS B 1 133 ? 74.601 56.426 52.703 1.00 22.39 163 LYS B CA 1
ATOM 2254 C C . LYS B 1 133 ? 74.622 57.744 51.941 1.00 23.58 163 LYS B C 1
ATOM 2255 O O . LYS B 1 133 ? 74.990 58.790 52.492 1.00 24.59 163 LYS B O 1
ATOM 2261 N N . ASP B 1 134 ? 74.224 57.709 50.665 1.00 23.38 164 ASP B N 1
ATOM 2262 C CA . ASP B 1 134 ? 74.230 58.912 49.836 1.00 23.32 164 ASP B CA 1
ATOM 2263 C C . ASP B 1 134 ? 73.181 59.912 50.312 1.00 21.78 164 ASP B C 1
ATOM 2264 O O . ASP B 1 134 ? 73.424 61.122 50.312 1.00 26.08 164 ASP B O 1
ATOM 2269 N N . LEU B 1 135 ? 72.019 59.423 50.750 1.00 22.02 165 LEU B N 1
ATOM 2270 C CA . LEU B 1 135 ? 70.984 60.316 51.267 1.00 24.73 165 LEU B CA 1
ATOM 2271 C C . LEU B 1 135 ? 71.496 61.103 52.464 1.00 25.41 165 LEU B C 1
ATOM 2272 O O . LEU B 1 135 ? 71.369 62.330 52.520 1.00 24.45 165 LEU B O 1
ATOM 2277 N N . PHE B 1 136 ? 72.088 60.400 53.436 1.00 24.23 166 PHE B N 1
ATOM 2278 C CA . PHE B 1 136 ? 72.619 61.063 54.621 1.00 25.51 166 PHE B CA 1
ATOM 2279 C C . PHE B 1 136 ? 73.762 62.002 54.252 1.00 27.62 166 PHE B C 1
ATOM 2280 O O . PHE B 1 136 ? 73.885 63.093 54.814 1.00 26.35 166 PHE B O 1
ATOM 2288 N N . GLN B 1 137 ? 74.600 61.600 53.297 1.00 24.52 167 GLN B N 1
ATOM 2289 C CA . GLN B 1 137 ? 75.718 62.453 52.908 1.00 27.83 167 GLN B CA 1
ATOM 2290 C C . GLN B 1 137 ? 75.230 63.749 52.270 1.00 28.40 167 GLN B C 1
ATOM 2291 O O . GLN B 1 137 ? 75.700 64.839 52.622 1.00 27.70 167 GLN B O 1
ATOM 2297 N N . VAL B 1 138 ? 74.281 63.659 51.333 1.00 24.90 168 VAL B N 1
ATOM 2298 C CA . VAL B 1 138 ? 73.861 64.881 50.646 1.00 30.61 168 VAL B CA 1
ATOM 2299 C C . VAL B 1 138 ? 73.101 65.809 51.593 1.00 28.44 168 VAL B C 1
ATOM 2300 O O . VAL B 1 138 ? 73.227 67.039 51.500 1.00 29.19 168 VAL B O 1
ATOM 2304 N N . ILE B 1 139 ? 72.330 65.259 52.532 1.00 24.54 169 ILE B N 1
ATOM 2305 C CA . ILE B 1 139 ? 71.640 66.120 53.487 1.00 23.89 169 ILE B CA 1
ATOM 2306 C C . ILE B 1 139 ? 72.653 66.838 54.367 1.00 29.87 169 ILE B C 1
ATOM 2307 O O . ILE B 1 139 ? 72.512 68.036 54.656 1.00 27.22 169 ILE B O 1
ATOM 2312 N N A TYR B 1 140 ? 73.689 66.122 54.806 0.51 27.97 170 TYR B N 1
ATOM 2313 N N B TYR B 1 140 ? 73.714 66.143 54.778 0.49 27.98 170 TYR B N 1
ATOM 2314 C CA A TYR B 1 140 ? 74.770 66.746 55.561 0.51 30.50 170 TYR B CA 1
ATOM 2315 C CA B TYR B 1 140 ? 74.745 66.794 55.582 0.49 30.46 170 TYR B CA 1
ATOM 2316 C C A TYR B 1 140 ? 75.460 67.823 54.734 0.51 34.30 170 TYR B C 1
ATOM 2317 C C B TYR B 1 140 ? 75.531 67.812 54.759 0.49 34.32 170 TYR B C 1
ATOM 2318 O O A TYR B 1 140 ? 75.632 68.959 55.190 0.51 36.39 170 TYR B O 1
ATOM 2319 O O B TYR B 1 140 ? 75.835 68.906 55.248 0.49 36.38 170 TYR B O 1
ATOM 2336 N N . ASN B 1 141 ? 75.871 67.474 53.512 1.00 30.24 171 ASN B N 1
ATOM 2337 C CA . ASN B 1 141 ? 76.605 68.413 52.662 1.00 35.54 171 ASN B CA 1
ATOM 2338 C C . ASN B 1 141 ? 75.809 69.690 52.417 1.00 38.01 171 ASN B C 1
ATOM 2339 O O . ASN B 1 141 ? 76.362 70.797 52.451 1.00 40.71 171 ASN B O 1
ATOM 2344 N N . VAL B 1 142 ? 74.514 69.548 52.148 1.00 33.23 172 VAL B N 1
ATOM 2345 C CA . VAL B 1 142 ? 73.689 70.700 51.808 1.00 38.58 172 VAL B CA 1
ATOM 2346 C C . VAL B 1 142 ? 73.447 71.567 53.035 1.00 44.65 172 VAL B C 1
ATOM 2347 O O . VAL B 1 142 ? 73.549 72.798 52.966 1.00 40.60 172 VAL B O 1
ATOM 2351 N N . LYS B 1 143 ? 73.121 70.945 54.171 1.00 35.36 173 LYS B N 1
ATOM 2352 C CA . LYS B 1 143 ? 72.978 71.695 55.417 1.00 45.03 173 LYS B CA 1
ATOM 2353 C C . LYS B 1 143 ? 74.239 72.493 55.713 1.00 47.43 173 LYS B C 1
ATOM 2354 O O . LYS B 1 143 ? 74.175 73.688 56.022 1.00 52.06 173 LYS B O 1
ATOM 2360 N N . LYS B 1 144 ? 75.401 71.841 55.620 1.00 43.57 174 LYS B N 1
ATOM 2361 C CA . LYS B 1 144 ? 76.666 72.523 55.879 1.00 45.60 174 LYS B CA 1
ATOM 2362 C C . LYS B 1 144 ? 76.861 73.701 54.938 1.00 56.63 174 LYS B C 1
ATOM 2363 O O . LYS B 1 144 ? 77.222 74.801 55.377 1.00 57.72 174 LYS B O 1
ATOM 2369 N N . LYS B 1 145 ? 76.625 73.487 53.641 1.00 49.49 175 LYS B N 1
ATOM 2370 C CA . LYS B 1 145 ? 76.773 74.564 52.669 1.00 55.04 175 LYS B CA 1
ATOM 2371 C C . LYS B 1 145 ? 75.820 75.715 52.967 1.00 51.28 175 LYS B C 1
ATOM 2372 O O . LYS B 1 145 ? 76.199 76.887 52.864 1.00 65.49 175 LYS B O 1
ATOM 2378 N N . GLU B 1 146 ? 74.580 75.402 53.350 1.00 52.35 176 GLU B N 1
ATOM 2379 C CA . GLU B 1 146 ? 73.621 76.452 53.673 1.00 55.84 176 GLU B CA 1
ATOM 2380 C C . GLU B 1 146 ? 74.062 77.237 54.899 1.00 68.35 176 GLU B C 1
ATOM 2381 O O . GLU B 1 146 ? 73.988 78.471 54.913 1.00 73.62 176 GLU B O 1
ATOM 2387 N N . GLU B 1 147 ? 74.524 76.540 55.939 1.00 56.30 177 GLU B N 1
ATOM 2388 C CA . GLU B 1 147 ? 75.051 77.225 57.114 1.00 70.68 177 GLU B CA 1
ATOM 2389 C C . GLU B 1 147 ? 76.220 78.125 56.733 1.00 73.74 177 GLU B C 1
ATOM 2390 O O . GLU B 1 147 ? 76.284 79.291 57.139 1.00 77.46 177 GLU B O 1
ATOM 2396 N N . GLU B 1 148 ? 77.146 77.602 55.929 1.00 65.34 178 GLU B N 1
ATOM 2397 C CA . GLU B 1 148 ? 78.292 78.398 55.507 1.00 78.09 178 GLU B CA 1
ATOM 2398 C C . GLU B 1 148 ? 77.875 79.533 54.582 1.00 85.97 178 GLU B C 1
ATOM 2399 O O . GLU B 1 148 ? 78.464 80.621 54.625 1.00 89.59 178 GLU B O 1
ATOM 2405 N N . LYS B 1 149 ? 76.885 79.301 53.723 0.34 84.26 179 LYS B N 1
ATOM 2406 C CA . LYS B 1 149 ? 76.433 80.377 52.856 0.96 84.40 179 LYS B CA 1
ATOM 2407 C C . LYS B 1 149 ? 75.511 81.344 53.576 1.00 86.30 179 LYS B C 1
ATOM 2408 O O . LYS B 1 149 ? 75.297 82.453 53.079 0.81 89.57 179 LYS B O 1
ATOM 2414 N N . LYS B 1 150 ? 74.984 80.958 54.740 1.00 83.98 180 LYS B N 1
ATOM 2415 C CA . LYS B 1 150 ? 74.240 81.897 55.568 1.00 85.13 180 LYS B CA 1
ATOM 2416 C C . LYS B 1 150 ? 75.136 82.601 56.587 1.00 96.31 180 LYS B C 1
ATOM 2417 O O . LYS B 1 150 ? 74.820 83.724 57.002 1.00 104.04 180 LYS B O 1
ATOM 2423 N N . LYS B 1 151 ? 76.248 81.980 57.008 0.84 93.86 181 LYS B N 1
ATOM 2424 C CA . LYS B 1 151 ? 77.202 82.703 57.842 1.00 95.79 181 LYS B CA 1
ATOM 2425 C C . LYS B 1 151 ? 77.984 83.737 57.050 1.00 94.39 181 LYS B C 1
ATOM 2426 O O . LYS B 1 151 ? 78.598 84.613 57.660 0.63 98.91 181 LYS B O 1
ATOM 2432 N N . ILE B 1 152 ? 77.963 83.670 55.718 1.00 94.01 182 ILE B N 1
ATOM 2433 C CA . ILE B 1 152 ? 78.460 84.768 54.893 1.00 93.73 182 ILE B CA 1
ATOM 2434 C C . ILE B 1 152 ? 77.288 85.713 54.630 1.00 99.40 182 ILE B C 1
ATOM 2435 O O . ILE B 1 152 ? 77.189 86.347 53.570 1.00 91.17 182 ILE B O 1
ATOM 2440 N N . GLU B 1 153 ? 76.366 85.786 55.593 1.00 103.69 183 GLU B N 1
ATOM 2441 C CA . GLU B 1 153 ? 75.447 86.917 55.633 1.00 103.94 183 GLU B CA 1
ATOM 2442 C C . GLU B 1 153 ? 76.211 88.216 55.811 1.00 110.19 183 GLU B C 1
ATOM 2443 O O . GLU B 1 153 ? 75.717 89.289 55.445 1.00 113.72 183 GLU B O 1
ATOM 2449 N N . GLU B 1 154 ? 77.415 88.133 56.367 1.00 106.77 184 GLU B N 1
ATOM 2450 C CA . GLU B 1 154 ? 78.124 89.288 56.890 1.00 99.64 184 GLU B CA 1
ATOM 2451 C C . GLU B 1 154 ? 79.404 89.557 56.112 1.00 87.69 184 GLU B C 1
ATOM 2452 O O . GLU B 1 154 ? 79.923 90.672 56.129 1.00 85.65 184 GLU B O 1
ATOM 2458 N N . ASN C 2 3 ? 48.792 33.702 81.295 1.00 48.23 101 ASN C N 1
ATOM 2459 C CA . ASN C 2 3 ? 49.889 34.597 80.959 1.00 44.51 101 ASN C CA 1
ATOM 2460 C C . ASN C 2 3 ? 49.596 36.006 81.466 1.00 38.64 101 ASN C C 1
ATOM 2461 O O . ASN C 2 3 ? 50.466 36.872 81.476 1.00 38.04 101 ASN C O 1
ATOM 2466 N N . GLY C 2 4 ? 48.355 36.235 81.884 1.00 26.19 102 GLY C N 1
ATOM 2467 C CA . GLY C 2 4 ? 48.028 37.420 82.642 1.00 22.72 102 GLY C CA 1
ATOM 2468 C C . GLY C 2 4 ? 48.038 37.137 84.130 1.00 25.34 102 GLY C C 1
ATOM 2469 O O . GLY C 2 4 ? 48.312 36.022 84.578 1.00 24.76 102 GLY C O 1
ATOM 2470 N N . PHE C 2 5 ? 47.695 38.160 84.910 1.00 23.61 103 PHE C N 1
ATOM 2471 C CA . PHE C 2 5 ? 47.687 37.986 86.354 1.00 23.50 103 PHE C CA 1
ATOM 2472 C C . PHE C 2 5 ? 46.688 38.927 87.007 1.00 25.21 103 PHE C C 1
ATOM 2473 O O . PHE C 2 5 ? 46.438 40.039 86.521 1.00 20.39 103 PHE C O 1
ATOM 2481 N N . ASP C 2 6 ? 46.134 38.463 88.129 1.00 22.87 104 ASP C N 1
ATOM 2482 C CA . ASP C 2 6 ? 45.208 39.236 88.947 1.00 22.73 104 ASP C CA 1
ATOM 2483 C C . ASP C 2 6 ? 45.930 40.314 89.738 1.00 25.39 104 ASP C C 1
ATOM 2484 O O . ASP C 2 6 ? 47.105 40.183 90.082 1.00 23.62 104 ASP C O 1
ATOM 2489 N N . ASN C 2 7 ? 45.191 41.365 90.080 1.00 20.49 105 ASN C N 1
ATOM 2490 C CA . ASN C 2 7 ? 45.662 42.332 91.056 1.00 22.30 105 ASN C CA 1
ATOM 2491 C C . ASN C 2 7 ? 45.109 41.921 92.411 1.00 28.96 105 ASN C C 1
ATOM 2492 O O . ASN C 2 7 ? 43.895 42.040 92.637 1.00 24.36 105 ASN C O 1
ATOM 2497 N N . PRO C 2 8 ? 45.942 41.450 93.348 1.00 27.77 106 PRO C N 1
ATOM 2498 C CA . PRO C 2 8 ? 45.420 41.077 94.675 1.00 25.83 106 PRO C CA 1
ATOM 2499 C C . PRO C 2 8 ? 44.836 42.246 95.452 1.00 27.59 106 PRO C C 1
ATOM 2500 O O . PRO C 2 8 ? 44.152 42.019 96.458 1.00 30.58 106 PRO C O 1
ATOM 2504 N N . ASN C 2 9 ? 45.082 43.484 95.035 1.00 22.43 107 ASN C N 1
ATOM 2505 C CA . ASN C 2 9 ? 44.544 44.643 95.726 1.00 23.39 107 ASN C CA 1
ATOM 2506 C C . ASN C 2 9 ? 43.197 45.092 95.166 1.00 27.41 107 ASN C C 1
ATOM 2507 O O . ASN C 2 9 ? 42.674 46.118 95.605 1.00 25.74 107 ASN C O 1
ATOM 2512 N N . TYR C 2 10 ? 42.643 44.372 94.195 1.00 24.42 108 TYR C N 1
ATOM 2513 C CA . TYR C 2 10 ? 41.404 44.810 93.556 1.00 24.33 108 TYR C CA 1
ATOM 2514 C C . TYR C 2 10 ? 40.246 44.776 94.548 1.00 25.08 108 TYR C C 1
ATOM 2515 O O . TYR C 2 10 ? 40.061 43.786 95.262 1.00 21.24 108 TYR C O 1
ATOM 2524 N N . GLN C 2 11 ? 39.472 45.856 94.595 0.98 24.60 109 GLN C N 1
ATOM 2525 C CA . GLN C 2 11 ? 38.255 45.899 95.408 0.98 31.20 109 GLN C CA 1
ATOM 2526 C C . GLN C 2 11 ? 37.072 46.253 94.519 0.98 23.97 109 GLN C C 1
ATOM 2527 O O . GLN C 2 11 ? 36.951 47.415 94.089 0.98 25.88 109 GLN C O 1
ATOM 2533 N N . PRO C 2 12 ? 36.180 45.310 94.206 1.00 25.85 110 PRO C N 1
ATOM 2534 C CA . PRO C 2 12 ? 35.076 45.631 93.279 1.00 27.70 110 PRO C CA 1
ATOM 2535 C C . PRO C 2 12 ? 34.066 46.629 93.830 1.00 34.03 110 PRO C C 1
ATOM 2536 O O . PRO C 2 12 ? 33.411 47.319 93.031 1.00 29.12 110 PRO C O 1
ATOM 2540 N N . GLN C 2 13 ? 33.938 46.758 95.148 1.00 31.13 111 GLN C N 1
ATOM 2541 C CA . GLN C 2 13 ? 32.910 47.633 95.721 1.00 46.68 111 GLN C CA 1
ATOM 2542 C C . GLN C 2 13 ? 33.511 48.850 96.415 1.00 47.23 111 GLN C C 1
ATOM 2543 O O . GLN C 2 13 ? 34.640 49.241 96.129 1.00 45.28 111 GLN C O 1
ATOM 2552 N N . GLN D 2 2 ? 83.147 51.392 61.819 1.00 23.39 100 GLN D N 1
ATOM 2553 C CA . GLN D 2 2 ? 81.995 50.489 61.678 1.00 24.41 100 GLN D CA 1
ATOM 2554 C C . GLN D 2 2 ? 81.864 49.987 60.236 1.00 26.55 100 GLN D C 1
ATOM 2555 O O . GLN D 2 2 ? 82.208 50.701 59.276 1.00 23.87 100 GLN D O 1
ATOM 2561 N N . ASN D 2 3 ? 81.364 48.755 60.099 1.00 24.04 101 ASN D N 1
ATOM 2562 C CA . ASN D 2 3 ? 81.041 48.201 58.791 1.00 23.18 101 ASN D CA 1
ATOM 2563 C C . ASN D 2 3 ? 79.691 48.708 58.284 1.00 29.99 101 ASN D C 1
ATOM 2564 O O . ASN D 2 3 ? 79.517 48.892 57.076 1.00 26.71 101 ASN D O 1
ATOM 2569 N N . GLY D 2 4 ? 78.724 48.918 59.182 1.00 23.55 102 GLY D N 1
ATOM 2570 C CA . GLY D 2 4 ? 77.595 49.780 58.893 1.00 19.49 102 GLY D CA 1
ATOM 2571 C C . GLY D 2 4 ? 78.041 51.232 58.965 1.00 24.99 102 GLY D C 1
ATOM 2572 O O . GLY D 2 4 ? 79.229 51.546 58.851 1.00 23.65 102 GLY D O 1
ATOM 2573 N N . PHE D 2 5 ? 77.079 52.134 59.153 1.00 18.96 103 PHE D N 1
ATOM 2574 C CA . PHE D 2 5 ? 77.488 53.529 59.281 1.00 20.69 103 PHE D CA 1
ATOM 2575 C C . PHE D 2 5 ? 76.455 54.324 60.063 1.00 21.83 103 PHE D C 1
ATOM 2576 O O . PHE D 2 5 ? 75.254 54.023 60.048 1.00 19.35 103 PHE D O 1
ATOM 2584 N N . ASP D 2 6 ? 76.958 55.342 60.749 1.00 19.31 104 ASP D N 1
ATOM 2585 C CA . ASP D 2 6 ? 76.145 56.274 61.511 1.00 17.35 104 ASP D CA 1
ATOM 2586 C C . ASP D 2 6 ? 75.617 57.376 60.610 1.00 20.00 104 ASP D C 1
ATOM 2587 O O . ASP D 2 6 ? 76.261 57.773 59.636 1.00 19.84 104 ASP D O 1
ATOM 2592 N N . ASN D 2 7 ? 74.449 57.899 60.981 1.00 22.43 105 ASN D N 1
ATOM 2593 C CA . ASN D 2 7 ? 73.842 59.035 60.304 1.00 21.94 105 ASN D CA 1
ATOM 2594 C C . ASN D 2 7 ? 74.344 60.312 60.976 1.00 25.06 105 ASN D C 1
ATOM 2595 O O . ASN D 2 7 ? 74.026 60.544 62.151 1.00 19.39 105 ASN D O 1
ATOM 2600 N N . PRO D 2 8 ? 75.133 61.147 60.290 1.00 22.61 106 PRO D N 1
ATOM 2601 C CA . PRO D 2 8 ? 75.604 62.393 60.927 1.00 23.28 106 PRO D CA 1
ATOM 2602 C C . PRO D 2 8 ? 74.482 63.390 61.172 1.00 26.96 106 PRO D C 1
ATOM 2603 O O . PRO D 2 8 ? 74.686 64.356 61.924 1.00 23.60 106 PRO D O 1
ATOM 2607 N N . ASN D 2 9 ? 73.307 63.180 60.573 1.00 20.63 107 ASN D N 1
ATOM 2608 C CA . ASN D 2 9 ? 72.145 64.042 60.754 1.00 28.63 107 ASN D CA 1
ATOM 2609 C C . ASN D 2 9 ? 71.248 63.595 61.891 1.00 26.53 107 ASN D C 1
ATOM 2610 O O . ASN D 2 9 ? 70.225 64.237 62.135 1.00 28.26 107 ASN D O 1
ATOM 2615 N N . TYR D 2 10 ? 71.590 62.504 62.570 1.00 22.66 108 TYR D N 1
ATOM 2616 C CA . TYR D 2 10 ? 70.726 61.971 63.609 1.00 21.56 108 TYR D CA 1
ATOM 2617 C C . TYR D 2 10 ? 70.575 62.964 64.759 1.00 32.53 108 TYR D C 1
ATOM 2618 O O . TYR D 2 10 ? 71.555 63.559 65.214 1.00 27.36 108 TYR D O 1
ATOM 2627 N N . GLN D 2 11 ? 69.342 63.128 65.222 0.91 30.45 109 GLN D N 1
ATOM 2628 C CA . GLN D 2 11 ? 69.011 63.947 66.390 0.91 37.42 109 GLN D CA 1
ATOM 2629 C C . GLN D 2 11 ? 68.190 63.117 67.366 0.91 39.88 109 GLN D C 1
ATOM 2630 O O . GLN D 2 11 ? 66.992 62.871 67.113 0.91 39.03 109 GLN D O 1
ATOM 2636 N N . PRO D 2 12 ? 68.767 62.646 68.471 1.00 34.67 110 PRO D N 1
ATOM 2637 C CA . PRO D 2 12 ? 67.980 61.856 69.435 1.00 46.66 110 PRO D CA 1
ATOM 2638 C C . PRO D 2 12 ? 66.849 62.631 70.110 1.00 62.13 110 PRO D C 1
ATOM 2639 O O . PRO D 2 12 ? 66.064 62.018 70.846 1.00 53.62 110 PRO D O 1
ATOM 2643 N N . GLN D 2 13 ? 66.722 63.933 69.861 1.00 63.48 111 GLN D N 1
ATOM 2644 C CA . GLN D 2 13 ? 65.769 64.782 70.570 1.00 70.60 111 GLN D CA 1
ATOM 2645 C C . GLN D 2 13 ? 64.874 65.585 69.627 1.00 68.56 111 GLN D C 1
ATOM 2646 O O . GLN D 2 13 ? 64.230 65.033 68.732 1.00 61.14 111 GLN D O 1
#

InterPro domains:
  IPR006020 PTB/PI domain [PF00640] (69-174)
  IPR006020 PTB/PI domain [PS01179] (45-196)
  IPR006020 PTB/PI domain [SM00462] (45-179)
  IPR011993 PH-like domain superfamily [G3DSA:2.30.29.30] (32-191)
  IPR048559 Disabled homolog 1/2, sulfatide-binding motif [PF21792] (40-58)
  IPR048561 Disabled, phosphotyrosine-binding domain [cd01215] (35-172)

Nearest PDB structures (foldseek):
  6ovf-assembly2_D  TM=1.091E+00  e=4.127E+00  Homo sapiens
  6o5o-assembly2_D  TM=1.066E+00  e=4.127E+00  Homo sapiens
  6o5o-assembly2_B  TM=1.005E+00  e=2.501E-29  Homo sapiens
  1m7e-assembly1_A  TM=9.921E-01  e=2.071E-26  Mus musculus
  1oqn-assembly2_B  TM=9.642E-01  e=7.342E-21  Mus musculus

Foldseek 3Di:
DDDDDLVNLQVQFADQHDKFKWFWLDKFFFQDLEDAVRLQVVLVVSNVVSVVVVVVVDDTFIWMWTGHQQGTWTARPPPRHTPDGAHLVFWRYKYDHPVDQQKIWTWGDDPPGTMITIIGGPDGCVVVSVSNVSSNVSVVVVVVVVVVVVVVVD/DDDLDLVNLQVQAADQHDKAKWFWLDKFWFQDQEDQVRLQVVVVVSNVVVVVVVVVVDDTFIWIFTGHQQGTWTARVPVRDTPDGAGPVFWRYKYDHPVDQQKIWTWGGDPPGTMITIIGHDPGCVVVVVSNVSSVVSVVVVVVVVVVVVVVVD/DDDDDPPDDPD/DVDDDDPPDDPD

GO terms:
  GO:0043066 negative regulation of apoptotic process (P, IDA)
  GO:0010718 positive regulation of epithelial to mesenchymal transition (P, IDA)
  GO:0060391 positive regulation of SMAD protein signal transduction (P, IDA)
  GO:0007179 transforming growth factor beta receptor signaling pathway (P, IDA)
  GO:0046332 SMAD binding (F, IDA)
  GO:0045807 positive regulation of endocytosis (P, IMP)
  GO:0035615 clathrin-cargo adaptor activity (F, IMP)
  GO:0038024 cargo receptor activity (F, IMP)
  GO:2000370 positive regulation of clathrin-dependent endocytosis (P, IMP)
  GO:2000643 positive regulation of early endosome to late endosome transport (P, IMP)
  GO:0060766 negative regulation of androgen receptor signaling pathway (P, IMP)
  GO:0005765 lysosomal membrane (C, TAS)
  GO:0005829 cytosol (C, TAS)
  GO:0005886 plasma membrane (C, TAS)
  GO:0005515 protein binding (F, IPI)
  GO:0045944 positive regulation of transcription by RNA polymerase II (P, IMP)
  GO:2000096 positive regulation of Wnt signaling pathway, planar cell polarity pathway (P, IMP)
  GO:0032436 positive regulation of proteasomal ubiquitin-dependent protein catabolic process (P, IMP)
  GO:0090090 negative regulation of canonical Wnt signaling pathway (P, IMP)
  GO:0000122 negative regulation of transcription by RNA polymerase II (P, IMP)

Sequence (331 aa):
GPEKTDEYLLARFKGDGVKYKAKLIGIDDVPDARGDKMSQDSMMKLKGMAAAGRSQGQHKQRIWVNISLSGIKIIDEKTGVIEHEHPVNKISFIARDVTDNRRAFGYVCGGEGQHQFFAIKTGQQAEPLVVDLKDLFQVIYNVKKKEEEKKKIEEGPEKTDEYLLARFKGDGVKYKAKLIGIDDVPDARGDKMSQDSMMKLKGMAAAGRSQGQHKQRIWVNISLSGIKIIDEKTGVIEHEHPVNKISFIARDVTDNNRAFGYVCGGEGQHQFFAIKTGQQAEPLVVDLKDLFQVIYYNVKKKEEEKKKIEENGFDNPNYQPQQNGFDNPNYQPQ

Secondary structure (DSSP, 8-state):
-PPP-HHHHHHHHSTT-EEEEEEEEEEEE-SSS--HHHHHHHHHHHHHHHHHHHHTT--PEEEEEEEETTEEEEEETTT--EEEEE-GGGEEEEEE-TT-TTEEEEEE-STT--EEEEEEESS-SHHHHHHHHHHHHHHHHHHHHHHHHHHHH-/-----HHHHHHHHSTT-EEEEEEEEEEEE-SSS--HHHHHHHHHHHHHHHHHHHHT-PPPEEEEEEEETTEEEEEETTT--EEEEE-GGGEEEEEE-TT-TTEEEEEE-STT--EEEEEEESS-SHHHHHHHHHHHHHHHHHHHHHHHHHHTT-/--EE-TT----/--SEE-TT----